Protein AF-0000000078838357 (afdb_homodimer)

Nearest PDB structures (foldseek):
  3bqx-assembly1_A-2  TM=9.861E-01  e=2.675E-24  Fulvimarina pelagi HTCC2506
  4pav-assembly1_A  TM=8.596E-01  e=1.139E-10  Staphylococcus aureus
  4pav-assembly2_B  TM=8.563E-01  e=1.886E-10  Staphylococcus aureus
  2rbb-assembly1_B  TM=8.416E-01  e=3.542E-10  Paraburkholderia phytofirmans PsJN
  4pav-assembly6_F  TM=8.572E-01  e=3.326E-10  Staphylococcus aureus

Sequence (282 aa):
MVQPQMAVLTLGIGDLARSRRFYAEGFGWTPVFENEEIAFYQMNGFVLGLWLQQALEADMRRTGLARPGAFALAHNVARQNEVQPLIDRLVAAGGRRLRDGDAPPHGGFRGYVADPDDHAWEIAWNPAWPIDAEGRVTFRAMVQPQMAVLTLGIGDLARSRRFYAEGFGWTPVFENEEIAFYQMNGFVLGLWLQQALEADMRRTGLARPGAFALAHNVARQNEVQPLIDRLVAAGGRRLRDGDAPPHGGFRGYVADPDDHAWEIAWNPAWPIDAEGRVTFRA

InterPro domains:
  IPR004360 Glyoxalase/fosfomycin resistance/dioxygenase domain [PF00903] (9-123)
  IPR029068 Glyoxalase/Bleomycin resistance protein/Dihydroxybiphenyl dioxygenase [G3DSA:3.10.180.10] (3-141)
  IPR029068 Glyoxalase/Bleomycin resistance protein/Dihydroxybiphenyl dioxygenase [SSF54593] (6-132)
  IPR037523 Vicinal oxygen chelate (VOC), core domain [PS51819] (5-126)

Organism: Phenylobacterium zucineum (strain HLK1) (NCBI:txid450851)

Radius of gyration: 17.4 Å; Cα contacts (8 Å, |Δi|>4): 714; chains: 2; bounding box: 44×46×39 Å

Foldseek 3Di:
DPDDDDAEAEDADAAPVLLVLLCCQQVVFDFPDDDRAKTWGDALRHIYMYGHNVVVCVVVVHDDDDPPDPDEAEDEDADQVVAQVSQVRSVVSPKAWDFGWDADPVGWIWGWIAHNRHHIYIYTYDPQWDADPSRDTDHDD/DPDDDDAEAEDADAAPVLLVLLCCQQVVFDFPDDDRAKTWGDALRHIYMYGHNVVVCVVVVHDDDDPPDPDEAEDEDADQVVAQVSQVRSVVSPKAWDFGWDADPVGWIWGWIAHNRGHIYIYTYDPQWDADPSRDTDHDD

Solvent-accessible surface area (backbone atoms only — not comparable to full-atom values): 14331 Å² total; per-residue (Å²): 130,85,72,46,51,49,34,35,43,36,36,37,30,89,50,65,70,63,48,48,45,26,42,31,65,28,75,61,47,68,65,78,43,70,62,93,58,37,37,32,30,60,36,31,22,20,34,39,32,43,30,38,35,69,59,52,25,58,73,42,61,47,80,73,62,29,71,36,30,38,47,38,36,25,36,68,48,95,44,65,85,48,31,49,58,47,50,51,36,28,33,74,32,56,26,43,78,48,33,71,60,44,67,48,94,89,57,51,34,33,25,26,32,20,42,77,62,42,50,39,33,32,33,27,18,48,89,70,48,53,63,48,99,69,41,27,29,49,86,60,132,129,86,73,45,51,49,35,34,42,35,36,36,31,89,48,66,70,62,48,47,44,25,43,31,64,29,74,61,48,68,64,77,42,70,63,94,56,37,37,32,30,60,36,30,22,20,33,41,31,44,30,36,36,69,60,52,25,60,73,42,64,47,81,74,62,29,71,36,30,39,46,37,36,25,36,68,47,95,45,65,85,48,31,49,58,48,51,53,37,28,33,74,32,56,25,44,80,49,33,73,60,43,66,50,94,90,57,49,34,33,25,25,33,21,43,79,62,43,50,37,33,33,32,27,19,48,87,71,47,53,62,48,98,69,40,28,29,49,87,59,131

pLDDT: mean 94.04, std 8.09, range [49.84, 98.88]

Secondary structure (DSSP, 8-state):
-PPP---EEEEEES-HHHHHHIIIIII----SEE-SSEEEEE-SSSEEEEEEHHHHHHHHT----BSSBSEEEEEE-SSGGGHHHHHHHHHHTT-EEEEEEE--TTSSEEEEEE-TT--EEEEEE-TTS-B-TT--B----/-PPP---EEEEEES-HHHHHHIIIIII----SEE-SSEEEEE-SSSEEEEEEHHHHHHHHT----BSSBSEEEEEE-SSGGGHHHHHHHHHHTT-EEEEEEE--TTSSEEEEEE-TT--EEEEEE-TTS-B-TT--B----

Structure (mmCIF, N/CA/C/O backbone):
data_AF-0000000078838357-model_v1
#
loop_
_entity.id
_entity.type
_entity.pdbx_description
1 polymer 'Lactoylglutathione lyase'
#
loop_
_atom_site.group_PDB
_atom_site.id
_atom_site.type_symbol
_atom_site.label_atom_id
_atom_site.label_alt_id
_atom_site.label_comp_id
_atom_site.label_asym_id
_atom_site.label_entity_id
_atom_site.label_seq_id
_atom_site.pdbx_PDB_ins_code
_atom_site.Cartn_x
_atom_site.Cartn_y
_atom_site.Cartn_z
_atom_site.occupancy
_atom_site.B_iso_or_equiv
_atom_site.auth_seq_id
_atom_site.auth_comp_id
_atom_site.auth_asym_id
_atom_site.auth_atom_id
_atom_site.pdbx_PDB_model_num
ATOM 1 N N . MET A 1 1 ? 10.211 5.855 20.266 1 49.84 1 MET A N 1
ATOM 2 C CA . MET A 1 1 ? 9.758 6.559 19.078 1 49.84 1 MET A CA 1
ATOM 3 C C . MET A 1 1 ? 8.5 5.91 18.5 1 49.84 1 MET A C 1
ATOM 5 O O . MET A 1 1 ? 8.266 4.715 18.703 1 49.84 1 MET A O 1
ATOM 9 N N . VAL A 1 2 ? 7.52 6.809 18.094 1 64.62 2 VAL A N 1
ATOM 10 C CA . VAL A 1 2 ? 6.23 6.258 17.688 1 64.62 2 VAL A CA 1
ATOM 11 C C . VAL A 1 2 ? 6.414 5.387 16.453 1 64.62 2 VAL A C 1
ATOM 13 O O . VAL A 1 2 ? 7.137 5.758 15.523 1 64.62 2 VAL A O 1
ATOM 16 N N . GLN A 1 3 ? 6.062 4.148 16.422 1 79.38 3 GLN A N 1
ATOM 17 C CA . GLN A 1 3 ? 6.168 3.18 15.344 1 79.38 3 GLN A CA 1
ATOM 18 C C . GLN A 1 3 ? 5.461 3.68 14.086 1 79.38 3 GLN A C 1
ATOM 20 O O . GLN A 1 3 ? 4.301 4.094 14.148 1 79.38 3 GLN A O 1
ATOM 25 N N . PRO A 1 4 ? 6.285 3.729 12.984 1 92.44 4 PRO A N 1
ATOM 26 C CA . PRO A 1 4 ? 5.59 4.008 11.727 1 92.44 4 PRO A CA 1
ATOM 27 C C . PRO A 1 4 ? 4.375 3.111 11.508 1 92.44 4 PRO A C 1
ATOM 29 O O . PRO A 1 4 ? 4.398 1.936 11.883 1 92.44 4 PRO A O 1
ATOM 32 N N . GLN A 1 5 ? 3.348 3.734 11.047 1 91.94 5 GLN A N 1
ATOM 33 C CA . GLN A 1 5 ? 2.148 2.918 10.891 1 91.94 5 GLN A CA 1
ATOM 34 C C . GLN A 1 5 ? 1.336 3.355 9.68 1 91.94 5 GLN A C 1
ATOM 36 O O . GLN A 1 5 ? 1.407 4.516 9.266 1 91.94 5 GLN A O 1
ATOM 41 N N . MET A 1 6 ? 0.684 2.461 9.117 1 95.38 6 MET A N 1
ATOM 42 C CA . MET A 1 6 ? -0.354 2.639 8.109 1 95.38 6 MET A CA 1
ATOM 43 C C . MET A 1 6 ? -1.64 1.93 8.516 1 95.38 6 MET A C 1
ATOM 45 O O . MET A 1 6 ? -1.602 0.801 9.008 1 95.38 6 MET A O 1
ATOM 49 N N . ALA A 1 7 ? -2.742 2.576 8.32 1 95.12 7 ALA A N 1
ATOM 50 C CA . ALA A 1 7 ? -4.016 2.025 8.781 1 95.12 7 ALA A CA 1
ATOM 51 C C . ALA A 1 7 ? -4.766 1.344 7.645 1 95.12 7 ALA A C 1
ATOM 53 O O . ALA A 1 7 ? -5.395 0.302 7.844 1 95.12 7 ALA A O 1
ATOM 54 N N . VAL A 1 8 ? -4.703 2.016 6.457 1 96.31 8 VAL A N 1
ATOM 55 C CA . VAL A 1 8 ? -5.473 1.5 5.328 1 96.31 8 VAL A CA 1
ATOM 56 C C . VAL A 1 8 ? -4.672 1.66 4.039 1 96.31 8 VAL A C 1
ATOM 58 O O . VAL A 1 8 ? -3.996 2.674 3.842 1 96.31 8 VAL A O 1
ATOM 61 N N . LEU A 1 9 ? -4.648 0.69 3.254 1 98.19 9 LEU A N 1
ATOM 62 C CA . LEU A 1 9 ? -4.289 0.758 1.841 1 98.19 9 LEU A CA 1
ATOM 63 C C . LEU A 1 9 ? -5.531 0.653 0.958 1 98.19 9 LEU A C 1
ATOM 65 O O . LEU A 1 9 ? -6.277 -0.324 1.044 1 98.19 9 LEU A O 1
ATOM 69 N N . THR A 1 10 ? -5.781 1.678 0.163 1 98.62 10 THR A N 1
ATOM 70 C CA . THR A 1 10 ? -6.934 1.651 -0.73 1 98.62 10 THR A CA 1
ATOM 71 C C . THR A 1 10 ? -6.488 1.568 -2.188 1 98.62 10 THR A C 1
ATOM 73 O O . THR A 1 10 ? -5.707 2.404 -2.652 1 98.62 10 THR A O 1
ATOM 76 N N . LEU A 1 11 ? -6.934 0.585 -2.857 1 98.81 11 LEU A N 1
ATOM 77 C CA . LEU A 1 11 ? -6.715 0.441 -4.293 1 98.81 11 LEU A CA 1
ATOM 78 C C . LEU A 1 11 ? -7.926 0.935 -5.078 1 98.81 11 LEU A C 1
ATOM 80 O O . LEU A 1 11 ? -9.062 0.547 -4.785 1 98.81 11 LEU A O 1
ATOM 84 N N . GLY A 1 12 ? -7.668 1.814 -6.027 1 98.69 12 GLY A N 1
ATOM 85 C CA . GLY A 1 12 ? -8.719 2.18 -6.965 1 98.69 12 GLY A CA 1
ATOM 86 C C . GLY A 1 12 ? -9.008 1.095 -7.984 1 98.69 12 GLY A C 1
ATOM 87 O O . GLY A 1 12 ? -8.094 0.59 -8.641 1 98.69 12 GLY A O 1
ATOM 88 N N . ILE A 1 13 ? -10.219 0.774 -8.156 1 98.69 13 ILE A N 1
ATOM 89 C CA . ILE A 1 13 ? -10.594 -0.299 -9.07 1 98.69 13 ILE A CA 1
ATOM 90 C C . ILE A 1 13 ? -11.695 0.181 -10 1 98.69 13 ILE A C 1
ATOM 92 O O . ILE A 1 13 ? -12.336 1.207 -9.75 1 98.69 13 ILE A O 1
ATOM 96 N N . GLY A 1 14 ? -11.891 -0.564 -11.109 1 98.19 14 GLY A N 1
ATOM 97 C CA . GLY A 1 14 ? -12.914 -0.217 -12.078 1 98.19 14 GLY A CA 1
ATOM 98 C C . GLY A 1 14 ? -14.211 -0.976 -11.867 1 98.19 14 GLY A C 1
ATOM 99 O O . GLY A 1 14 ? -15.289 -0.489 -12.227 1 98.19 14 GLY A O 1
ATOM 100 N N . ASP A 1 15 ? -14.156 -2.209 -11.344 1 98.25 15 ASP A N 1
ATOM 101 C CA . ASP A 1 15 ? -15.289 -3.119 -11.18 1 98.25 15 ASP A CA 1
ATOM 102 C C . ASP A 1 15 ? -15.125 -3.982 -9.93 1 98.25 15 ASP A C 1
ATOM 104 O O . ASP A 1 15 ? -14.258 -4.855 -9.883 1 98.25 15 ASP A O 1
ATOM 108 N N . LEU A 1 16 ? -16.016 -3.76 -8.945 1 98.31 16 LEU A N 1
ATOM 109 C CA . LEU A 1 16 ? -15.867 -4.395 -7.641 1 98.31 16 LEU A CA 1
ATOM 110 C C . LEU A 1 16 ? -16.031 -5.906 -7.75 1 98.31 16 LEU A C 1
ATOM 112 O O . LEU A 1 16 ? -15.273 -6.664 -7.133 1 98.31 16 LEU A O 1
ATOM 116 N N . ALA A 1 17 ? -17.031 -6.352 -8.484 1 98.06 17 ALA A N 1
ATOM 117 C CA . ALA A 1 17 ? -17.266 -7.785 -8.625 1 98.06 17 ALA A CA 1
ATOM 118 C C . ALA A 1 17 ? -16.047 -8.484 -9.234 1 98.06 17 ALA A C 1
ATOM 120 O O . ALA A 1 17 ? -15.656 -9.562 -8.789 1 98.06 17 ALA A O 1
ATOM 121 N N . ARG A 1 18 ? -15.508 -7.895 -10.234 1 98.25 18 ARG A N 1
ATOM 122 C CA . ARG A 1 18 ? -14.32 -8.43 -10.898 1 98.25 18 ARG A CA 1
ATOM 123 C C . ARG A 1 18 ? -13.141 -8.508 -9.93 1 98.25 18 ARG A C 1
ATOM 125 O O . ARG A 1 18 ? -12.453 -9.523 -9.859 1 98.25 18 ARG A O 1
ATOM 132 N N . SER A 1 19 ? -12.898 -7.43 -9.242 1 98.5 19 SER A N 1
ATOM 133 C CA . SER A 1 19 ? -11.797 -7.395 -8.273 1 98.5 19 SER A CA 1
ATOM 134 C C . SER A 1 19 ? -12.016 -8.406 -7.152 1 98.5 19 SER A C 1
ATOM 136 O O . SER A 1 19 ? -11.094 -9.125 -6.77 1 98.5 19 SER A O 1
ATOM 138 N N . ARG A 1 20 ? -13.18 -8.477 -6.652 1 97.69 20 ARG A N 1
ATOM 139 C CA . ARG A 1 20 ? -13.492 -9.414 -5.582 1 97.69 20 ARG A CA 1
ATOM 140 C C . ARG A 1 20 ? -13.227 -10.852 -6.016 1 97.69 20 ARG A C 1
ATOM 142 O O . ARG A 1 20 ? -12.742 -11.664 -5.227 1 97.69 20 ARG A O 1
ATOM 149 N N . ARG A 1 21 ? -13.602 -11.164 -7.18 1 98 21 ARG A N 1
ATOM 150 C CA . ARG A 1 21 ? -13.352 -12.508 -7.691 1 98 21 ARG A CA 1
ATOM 151 C C . ARG A 1 21 ? -11.867 -12.836 -7.66 1 98 21 ARG A C 1
ATOM 153 O O . ARG A 1 21 ? -11.477 -13.922 -7.219 1 98 21 ARG A O 1
ATOM 160 N N . PHE A 1 22 ? -11.078 -11.922 -8.133 1 98.75 22 PHE A N 1
ATOM 161 C CA . PHE A 1 22 ? -9.633 -12.109 -8.133 1 98.75 22 PHE A CA 1
ATOM 162 C C . PHE A 1 22 ? -9.117 -12.406 -6.73 1 98.75 22 PHE A C 1
ATOM 164 O O . PHE A 1 22 ? -8.375 -13.367 -6.523 1 98.75 22 PHE A O 1
ATOM 171 N N . TYR A 1 23 ? -9.461 -11.586 -5.766 1 98.56 23 TYR A N 1
ATOM 172 C CA . TYR A 1 23 ? -8.922 -11.703 -4.418 1 98.56 23 TYR A CA 1
ATOM 173 C C . TYR A 1 23 ? -9.5 -12.922 -3.707 1 98.56 23 TYR A C 1
ATOM 175 O O . TYR A 1 23 ? -8.812 -13.562 -2.904 1 98.56 23 TYR A O 1
ATOM 183 N N . ALA A 1 24 ? -10.758 -13.281 -4.004 1 97.69 24 ALA A N 1
ATOM 184 C CA . ALA A 1 24 ? -11.391 -14.453 -3.395 1 97.69 24 ALA A CA 1
ATOM 185 C C . ALA A 1 24 ? -10.836 -15.75 -3.979 1 97.69 24 ALA A C 1
ATOM 187 O O . ALA A 1 24 ? -10.383 -16.625 -3.24 1 97.69 24 ALA A O 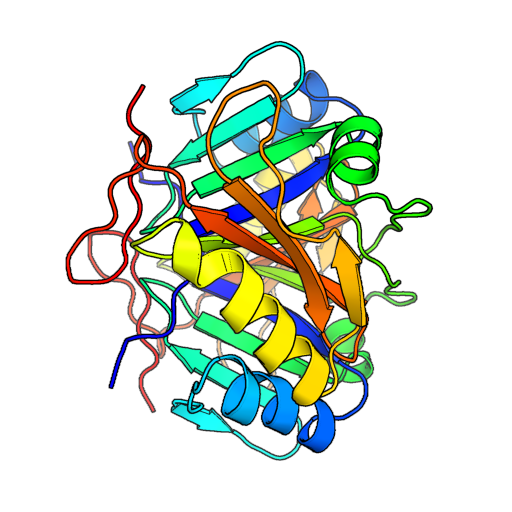1
ATOM 188 N N . GLU A 1 25 ? -10.797 -15.844 -5.266 1 98 25 GLU A N 1
ATOM 189 C CA . GLU A 1 25 ? -10.383 -17.078 -5.922 1 98 25 GLU A CA 1
ATOM 190 C C . GLU A 1 25 ? -8.859 -17.188 -5.996 1 98 25 GLU A C 1
ATOM 192 O O . GLU A 1 25 ? -8.312 -18.281 -5.992 1 98 25 GLU A O 1
ATOM 197 N N . GLY A 1 26 ? -8.227 -16.109 -6.105 1 98.25 26 GLY A N 1
ATOM 198 C CA . GLY A 1 26 ? -6.777 -16.094 -6.211 1 98.25 26 GLY A CA 1
ATOM 199 C C . GLY A 1 26 ? -6.082 -16.266 -4.871 1 98.25 26 GLY A C 1
ATOM 200 O O . GLY A 1 26 ? -5.387 -17.266 -4.656 1 98.25 26 GLY A O 1
ATOM 201 N N . PHE A 1 27 ? -6.375 -15.367 -3.98 1 97.56 27 PHE A N 1
ATOM 202 C CA . PHE A 1 27 ? -5.719 -15.406 -2.678 1 97.56 27 PHE A CA 1
ATOM 203 C C . PHE A 1 27 ? -6.543 -16.203 -1.681 1 97.56 27 PHE A C 1
ATOM 205 O O . PHE A 1 27 ? -6.031 -16.641 -0.645 1 97.56 27 PHE A O 1
ATOM 212 N N . GLY A 1 28 ? -7.859 -16.344 -1.956 1 97.38 28 GLY A N 1
ATOM 213 C CA . GLY A 1 28 ? -8.742 -16.984 -0.997 1 97.38 28 GLY A CA 1
ATOM 214 C C . GLY A 1 28 ? -9.203 -16.047 0.107 1 97.38 28 GLY A C 1
ATOM 215 O O . GLY A 1 28 ? -9.539 -16.5 1.206 1 97.38 28 GLY A O 1
ATOM 216 N N . TRP A 1 29 ? -9.203 -14.773 -0.112 1 96.88 29 TRP A N 1
ATOM 217 C CA . TRP A 1 29 ? -9.523 -13.789 0.917 1 96.88 29 TRP A CA 1
ATOM 218 C C . TRP A 1 29 ? -11.016 -13.477 0.919 1 96.88 29 TRP A C 1
ATOM 220 O O . TRP A 1 29 ? -11.641 -13.383 -0.141 1 96.88 29 TRP A O 1
ATOM 230 N N . THR A 1 30 ? -11.523 -13.289 2.088 1 95.69 30 THR A N 1
ATOM 231 C CA . THR A 1 30 ? -12.898 -12.867 2.279 1 95.69 30 THR A CA 1
ATOM 232 C C . THR A 1 30 ? -12.953 -11.461 2.883 1 95.69 30 THR A C 1
ATOM 234 O O . THR A 1 30 ? -12.266 -11.18 3.863 1 95.69 30 THR A O 1
ATOM 237 N N . PRO A 1 31 ? -13.773 -10.617 2.232 1 95.94 31 PRO A N 1
ATOM 238 C CA . PRO A 1 31 ? -13.875 -9.281 2.828 1 95.94 31 PRO A CA 1
ATOM 239 C C . PRO A 1 31 ? -14.594 -9.289 4.172 1 95.94 31 PRO A C 1
ATOM 241 O O . PRO A 1 31 ? -15.492 -10.109 4.391 1 95.94 31 PRO A O 1
ATOM 244 N N . VAL A 1 32 ? -14.234 -8.414 5.074 1 94.62 32 VAL A N 1
ATOM 245 C CA . VAL A 1 32 ? -14.875 -8.266 6.379 1 94.62 32 VAL A CA 1
ATOM 246 C C . VAL A 1 32 ? -16.031 -7.281 6.273 1 94.62 32 VAL A C 1
ATOM 248 O O . VAL A 1 32 ? -16.891 -7.219 7.168 1 94.62 32 VAL A O 1
ATOM 251 N N . PHE A 1 33 ? -16.047 -6.512 5.25 1 94.44 33 PHE A N 1
ATOM 252 C CA . PHE A 1 33 ? -17.109 -5.566 4.938 1 94.44 33 PHE A CA 1
ATOM 253 C C . PHE A 1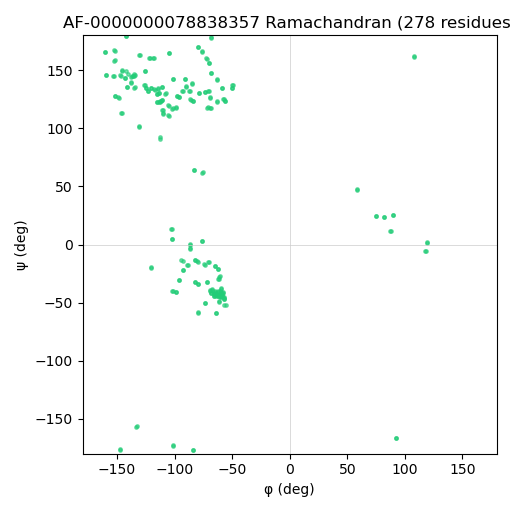 33 ? -17.188 -5.305 3.436 1 94.44 33 PHE A C 1
ATOM 255 O O . PHE A 1 33 ? -16.156 -5.262 2.762 1 94.44 33 PHE A O 1
ATOM 262 N N . GLU A 1 34 ? -18.359 -5.117 2.953 1 95.31 34 GLU A N 1
ATOM 263 C CA . GLU A 1 34 ? -18.5 -4.707 1.561 1 95.31 34 GLU A CA 1
ATOM 264 C C . GLU A 1 34 ? -19.859 -4.055 1.312 1 95.31 34 GLU A C 1
ATOM 266 O O . GLU A 1 34 ? -20.828 -4.367 1.995 1 95.31 34 GLU A O 1
ATOM 271 N N . ASN A 1 35 ? -19.859 -3.152 0.476 1 94.94 35 ASN A N 1
ATOM 272 C CA . ASN A 1 35 ? -21.062 -2.611 -0.125 1 94.94 35 ASN A CA 1
ATOM 273 C C . ASN A 1 35 ? -20.938 -2.49 -1.641 1 94.94 35 ASN A C 1
ATOM 275 O O . ASN A 1 35 ? -20.172 -3.23 -2.264 1 94.94 35 ASN A O 1
ATOM 279 N N . GLU A 1 36 ? -21.703 -1.624 -2.248 1 94.75 36 GLU A N 1
ATOM 280 C CA . GLU A 1 36 ? -21.734 -1.574 -3.707 1 94.75 36 GLU A CA 1
ATOM 281 C C . GLU A 1 36 ? -20.469 -0.933 -4.266 1 94.75 36 GLU A C 1
ATOM 283 O O . GLU A 1 36 ? -20.125 -1.143 -5.43 1 94.75 36 GLU A O 1
ATOM 288 N N . GLU A 1 37 ? -19.734 -0.235 -3.434 1 94.62 37 GLU A N 1
ATOM 289 C CA . GLU A 1 37 ? -18.656 0.585 -3.977 1 94.62 37 GLU A CA 1
ATOM 290 C C . GLU A 1 37 ? -17.297 0.164 -3.408 1 94.62 37 GLU A C 1
ATOM 292 O O . GLU A 1 37 ? -16.25 0.508 -3.963 1 94.62 37 GLU A O 1
ATOM 297 N N . ILE A 1 38 ? -17.391 -0.555 -2.256 1 96.38 38 ILE A N 1
ATOM 298 C CA . ILE A 1 38 ? -16.109 -0.767 -1.583 1 96.38 38 ILE A CA 1
ATOM 299 C C . ILE A 1 38 ? -16.125 -2.123 -0.882 1 96.38 38 ILE A C 1
ATOM 301 O O . ILE A 1 38 ? -17.172 -2.607 -0.46 1 96.38 38 ILE A O 1
ATOM 305 N N . ALA A 1 39 ? -14.992 -2.816 -0.82 1 97.75 39 ALA A N 1
ATOM 306 C CA . ALA A 1 39 ? -14.727 -4 -0.006 1 97.75 39 ALA A CA 1
ATOM 307 C C . ALA A 1 39 ? -13.492 -3.797 0.872 1 97.75 39 ALA A C 1
ATOM 309 O O . ALA A 1 39 ? -12.477 -3.27 0.414 1 97.75 39 ALA A O 1
ATOM 310 N N . PHE A 1 40 ? -13.625 -4.191 2.154 1 96.75 40 PHE A N 1
ATOM 311 C CA . PHE A 1 40 ? -12.508 -4.133 3.09 1 96.75 40 PHE A CA 1
ATOM 312 C C . PHE A 1 40 ? -12.039 -5.535 3.459 1 96.75 40 PHE A C 1
ATOM 314 O O . PHE A 1 40 ? -12.852 -6.422 3.709 1 96.75 40 PHE A O 1
ATOM 321 N N . TYR A 1 41 ? -10.742 -5.719 3.455 1 96.56 41 TYR A N 1
ATOM 322 C CA . TYR A 1 41 ? -10.086 -6.934 3.924 1 96.56 41 TYR A CA 1
ATOM 323 C C . TYR A 1 41 ? -9.227 -6.648 5.145 1 96.56 41 TYR A C 1
ATOM 325 O O . TYR A 1 41 ? -8.352 -5.777 5.109 1 96.56 41 TYR A O 1
ATOM 333 N N . GLN A 1 42 ? -9.5 -7.34 6.254 1 94.44 42 GLN A N 1
ATOM 334 C CA . GLN A 1 42 ? -8.594 -7.25 7.398 1 94.44 42 GLN A CA 1
ATOM 335 C C . GLN A 1 42 ? -7.254 -7.91 7.094 1 94.44 42 GLN A C 1
ATOM 337 O O . GLN A 1 42 ? -7.191 -9.117 6.844 1 94.44 42 GLN A O 1
ATOM 342 N N . MET A 1 43 ? -6.238 -7.102 7.125 1 93.94 43 MET A N 1
ATOM 343 C CA . MET A 1 43 ? -4.887 -7.59 6.875 1 93.94 43 MET A CA 1
ATOM 344 C C . MET A 1 43 ? -4.121 -7.766 8.18 1 93.94 43 MET A C 1
ATOM 346 O O . MET A 1 43 ? -4.723 -7.797 9.258 1 93.94 43 MET A O 1
ATOM 350 N N . ASN A 1 44 ? -2.814 -8.07 8.078 1 91.19 44 ASN A N 1
ATOM 351 C CA . ASN A 1 44 ? -1.953 -8.297 9.234 1 91.19 44 ASN A CA 1
ATOM 352 C C . ASN A 1 44 ? -1.567 -6.988 9.914 1 91.19 44 ASN A C 1
ATOM 354 O O . ASN A 1 44 ? -0.382 -6.672 10.031 1 91.19 44 ASN A O 1
ATOM 358 N N . GLY A 1 45 ? -2.604 -6.234 10.43 1 88.19 45 GLY A N 1
ATOM 359 C CA . GLY A 1 45 ? -2.352 -5.035 11.211 1 88.19 45 GLY A CA 1
ATOM 360 C C . GLY A 1 45 ? -2.926 -3.781 10.578 1 88.19 45 GLY A C 1
ATOM 361 O O . GLY A 1 45 ? -2.83 -2.691 11.148 1 88.19 45 GLY A O 1
ATOM 362 N N . PHE A 1 46 ? -3.455 -3.877 9.398 1 93.19 46 PHE A N 1
ATOM 363 C CA . PHE A 1 46 ? -4.098 -2.785 8.68 1 93.19 46 PHE A CA 1
ATOM 364 C C . PHE A 1 46 ? -5.238 -3.305 7.812 1 93.19 46 PHE A C 1
ATOM 366 O O . PHE A 1 46 ? -5.605 -4.477 7.902 1 93.19 46 PHE A O 1
ATOM 373 N N . VAL A 1 47 ? -5.848 -2.406 7.062 1 94.94 47 VAL A N 1
ATOM 374 C CA . VAL A 1 47 ? -6.984 -2.793 6.234 1 94.94 47 VAL A CA 1
ATOM 375 C C . VAL A 1 47 ? -6.68 -2.512 4.766 1 94.94 47 VAL A C 1
ATOM 377 O O . VAL A 1 47 ? -6.121 -1.463 4.434 1 94.94 47 VAL A O 1
ATOM 380 N N . LEU A 1 48 ? -6.98 -3.443 3.939 1 97.44 48 LEU A N 1
ATOM 381 C CA . LEU A 1 48 ? -6.973 -3.234 2.496 1 97.44 48 LEU A CA 1
ATOM 382 C C . LEU A 1 48 ? -8.375 -2.904 1.987 1 97.44 48 LEU A C 1
ATOM 384 O O . LEU A 1 48 ? -9.328 -3.623 2.279 1 97.44 48 LEU A O 1
ATOM 388 N N . GLY A 1 49 ? -8.5 -1.842 1.29 1 98.06 49 GLY A N 1
ATOM 389 C CA . GLY A 1 49 ? -9.758 -1.474 0.652 1 98.06 49 GLY A CA 1
ATOM 390 C C . GLY A 1 49 ? -9.68 -1.495 -0.863 1 98.06 49 GLY A C 1
ATOM 391 O O . GLY A 1 49 ? -8.68 -1.07 -1.447 1 98.06 49 GLY A O 1
ATOM 392 N N . LEU A 1 50 ? -10.648 -2.062 -1.478 1 98.69 50 LEU A N 1
ATOM 393 C CA . LEU A 1 50 ? -10.922 -1.927 -2.904 1 98.69 50 LEU A CA 1
ATOM 394 C C . LEU A 1 50 ? -12.078 -0.961 -3.146 1 98.69 50 LEU A C 1
ATOM 396 O O . LEU A 1 50 ? -13.203 -1.21 -2.709 1 98.69 50 LEU A O 1
ATOM 400 N N . TRP A 1 51 ? -11.789 0.134 -3.818 1 98.62 51 TRP A N 1
ATOM 401 C CA . TRP A 1 51 ? -12.766 1.212 -3.949 1 98.62 51 TRP A CA 1
ATOM 402 C C . TRP A 1 51 ? -12.828 1.715 -5.387 1 98.62 51 TRP A C 1
ATOM 404 O O . TRP A 1 51 ? -11.797 1.91 -6.031 1 98.62 51 TRP A O 1
ATOM 414 N N . LEU A 1 52 ? -14.008 1.899 -5.871 1 98.44 52 LEU A N 1
ATOM 415 C CA . LEU A 1 52 ? -14.141 2.428 -7.227 1 98.44 52 LEU A CA 1
ATOM 416 C C . LEU A 1 52 ? -13.281 3.676 -7.406 1 98.44 52 LEU A C 1
ATOM 418 O O . LEU A 1 52 ? -13.312 4.582 -6.574 1 98.44 52 LEU A O 1
ATOM 422 N N . GLN A 1 53 ? -12.586 3.678 -8.523 1 98 53 GLN A N 1
ATOM 423 C CA . GLN A 1 53 ? -11.578 4.707 -8.75 1 98 53 GLN A CA 1
ATOM 424 C C . GLN A 1 53 ? -12.195 6.102 -8.719 1 98 53 GLN A C 1
ATOM 426 O O . GLN A 1 53 ? -11.609 7.039 -8.18 1 98 53 GLN A O 1
ATOM 431 N N . GLN A 1 54 ? -13.344 6.281 -9.328 1 97.38 54 GLN A N 1
ATOM 432 C CA . GLN A 1 54 ? -13.992 7.59 -9.383 1 97.38 54 GLN A CA 1
ATOM 433 C C . GLN A 1 54 ? -14.289 8.109 -7.977 1 97.38 54 GLN A C 1
ATOM 435 O O . GLN A 1 54 ? -14.133 9.297 -7.699 1 97.38 54 GLN A O 1
ATOM 440 N N . ALA A 1 55 ? -14.727 7.258 -7.105 1 97.31 55 ALA A N 1
ATOM 441 C CA . ALA A 1 55 ? -15.023 7.645 -5.73 1 97.31 55 ALA A CA 1
ATOM 442 C C . ALA A 1 55 ? -13.75 8 -4.969 1 97.31 55 ALA A C 1
ATOM 444 O O . ALA A 1 55 ? -13.734 8.961 -4.195 1 97.31 55 ALA A O 1
ATOM 445 N N . LEU A 1 56 ? -12.719 7.215 -5.18 1 97.88 56 LEU A N 1
ATOM 446 C CA . LEU A 1 56 ? -11.422 7.5 -4.57 1 97.88 56 LEU A CA 1
ATOM 447 C C . LEU A 1 56 ? -10.898 8.859 -5.023 1 97.88 56 LEU A C 1
ATOM 449 O O . LEU A 1 56 ? -10.43 9.656 -4.207 1 97.88 56 LEU A O 1
ATOM 453 N N . GLU A 1 57 ? -11.008 9.102 -6.32 1 98.19 57 GLU A N 1
ATOM 454 C CA . GLU A 1 57 ? -10.594 10.391 -6.875 1 98.19 57 GLU A CA 1
ATOM 455 C C . GLU A 1 57 ? -11.375 11.539 -6.234 1 98.19 57 GLU A C 1
ATOM 457 O O . GLU A 1 57 ? -10.789 12.555 -5.859 1 98.19 57 GLU A O 1
ATOM 462 N N . ALA A 1 58 ? -12.656 11.344 -6.113 1 97.25 58 ALA A N 1
ATOM 463 C CA . ALA A 1 58 ? -13.5 12.375 -5.508 1 97.25 58 ALA A CA 1
ATOM 464 C C . ALA A 1 58 ? -13.094 12.633 -4.059 1 97.25 58 ALA A C 1
ATOM 466 O O . ALA A 1 58 ? -13.016 13.781 -3.621 1 97.25 58 ALA A O 1
ATOM 467 N N . ASP A 1 59 ? -12.805 11.617 -3.385 1 97.25 59 ASP A N 1
ATOM 468 C CA . ASP A 1 59 ? -12.453 11.742 -1.974 1 97.25 59 ASP A CA 1
ATOM 469 C C . ASP A 1 59 ? -11.125 12.477 -1.803 1 97.25 59 ASP A C 1
ATOM 471 O O . ASP A 1 59 ? -10.969 13.289 -0.889 1 97.25 59 ASP A O 1
ATOM 475 N N . MET A 1 60 ? -10.203 12.219 -2.654 1 96.81 60 MET A N 1
ATOM 476 C CA . MET A 1 60 ? -8.867 12.82 -2.602 1 96.81 60 MET A CA 1
ATOM 477 C C . MET A 1 60 ? -8.875 14.203 -3.244 1 96.81 60 MET A C 1
ATOM 479 O O . MET A 1 60 ? -7.898 14.945 -3.123 1 96.81 60 MET A O 1
ATOM 483 N N . ARG A 1 61 ? -9.945 14.508 -3.961 1 96.75 61 ARG A N 1
ATOM 484 C CA . ARG A 1 61 ? -10.023 15.719 -4.77 1 96.75 61 ARG A CA 1
ATOM 485 C C . ARG A 1 61 ? -8.906 15.758 -5.801 1 96.75 61 ARG A C 1
ATOM 487 O O . ARG A 1 61 ? -8.211 16.766 -5.926 1 96.75 61 ARG A O 1
ATOM 494 N N . ARG A 1 62 ? -8.781 14.648 -6.461 1 95.12 62 ARG A N 1
ATOM 495 C CA . ARG A 1 62 ? -7.801 14.523 -7.535 1 95.12 62 ARG A CA 1
ATOM 496 C C . ARG A 1 62 ? -8.359 13.688 -8.688 1 95.12 62 ARG A C 1
ATOM 498 O O . ARG A 1 62 ? -9.297 12.906 -8.5 1 95.12 62 ARG A O 1
ATOM 505 N N . THR A 1 63 ? -7.887 14.031 -9.875 1 94.06 63 THR A N 1
ATOM 506 C CA . THR A 1 63 ? -8.297 13.258 -11.047 1 94.06 63 THR A CA 1
ATOM 507 C C . THR A 1 63 ? -7.082 12.688 -11.766 1 94.06 63 THR A C 1
ATOM 509 O O . THR A 1 63 ? -5.945 13.07 -11.484 1 94.06 63 THR A O 1
ATOM 512 N N . GLY A 1 64 ? -7.312 11.68 -12.562 1 95.44 64 GLY A N 1
ATOM 513 C CA . GLY A 1 64 ? -6.262 11.188 -13.438 1 95.44 64 GLY A CA 1
ATOM 514 C C . GLY A 1 64 ? -5.414 10.102 -12.797 1 95.44 64 GLY A C 1
ATOM 515 O O . GLY A 1 64 ? -4.234 9.961 -13.117 1 95.44 64 GLY A O 1
ATOM 516 N N . LEU A 1 65 ? -6.02 9.422 -11.836 1 96.69 65 LEU A N 1
ATOM 517 C CA . LEU A 1 65 ? -5.293 8.281 -11.297 1 96.69 65 LEU A CA 1
ATOM 518 C C . LEU A 1 65 ? -4.973 7.27 -12.391 1 96.69 65 LEU A C 1
ATOM 520 O O . LEU A 1 65 ? -5.832 6.957 -13.219 1 96.69 65 LEU A O 1
ATOM 524 N N . ALA A 1 66 ? -3.727 6.832 -12.352 1 96.25 66 ALA A N 1
ATOM 525 C CA . ALA A 1 66 ? -3.236 6.062 -13.492 1 96.25 66 ALA A CA 1
ATOM 526 C C . ALA A 1 66 ? -2.844 4.648 -13.07 1 96.25 66 ALA A C 1
ATOM 528 O O . ALA A 1 66 ? -2.662 4.379 -11.883 1 96.25 66 ALA A O 1
ATOM 529 N N . ARG A 1 67 ? -2.768 3.762 -14.047 1 94.88 67 ARG A N 1
ATOM 530 C CA . ARG A 1 67 ? -2.289 2.387 -13.953 1 94.88 67 ARG A CA 1
ATOM 531 C C . ARG A 1 67 ? -1.405 2.029 -15.141 1 94.88 67 ARG A C 1
ATOM 533 O O . ARG A 1 67 ? -1.644 2.49 -16.266 1 94.88 67 ARG A O 1
ATOM 540 N N . PRO A 1 68 ? -0.444 1.286 -14.922 1 97.5 68 PRO A N 1
ATOM 541 C CA . PRO A 1 68 ? 0.029 0.756 -13.641 1 97.5 68 PRO A CA 1
ATOM 542 C C . PRO A 1 68 ? 0.667 1.827 -12.758 1 97.5 68 PRO A C 1
ATOM 544 O O . PRO A 1 68 ? 1.477 2.625 -13.242 1 97.5 68 PRO A O 1
ATOM 547 N N . GLY A 1 69 ? 0.27 1.877 -11.5 1 98 69 GLY A N 1
ATOM 548 C CA . GLY A 1 69 ? 0.85 2.83 -10.57 1 98 69 GLY A CA 1
ATOM 549 C C . GLY A 1 69 ? 2.27 2.482 -10.164 1 98 69 GLY A C 1
ATOM 550 O O . GLY A 1 69 ? 2.689 1.328 -10.281 1 98 69 GLY A O 1
ATOM 551 N N . ALA A 1 70 ? 3 3.412 -9.68 1 98.38 70 ALA A N 1
ATOM 552 C CA . ALA A 1 70 ? 4.398 3.244 -9.297 1 98.38 70 ALA A CA 1
ATOM 553 C C . ALA A 1 70 ? 4.508 2.648 -7.895 1 98.38 70 ALA A C 1
ATOM 555 O O . ALA A 1 70 ? 5.098 3.258 -6.996 1 98.38 70 ALA A O 1
ATOM 556 N N . PHE A 1 71 ? 4.031 1.445 -7.75 1 98.69 71 PHE A N 1
ATOM 557 C CA . PHE A 1 71 ? 4.121 0.705 -6.496 1 98.69 71 PHE A CA 1
ATOM 558 C C . PHE A 1 71 ? 3.932 -0.789 -6.734 1 98.69 71 PHE A C 1
ATOM 560 O O . PHE A 1 71 ? 3.545 -1.203 -7.828 1 98.69 71 PHE A O 1
ATOM 567 N N . ALA A 1 72 ? 4.27 -1.562 -5.746 1 98.62 72 ALA A N 1
ATOM 568 C CA . ALA A 1 72 ? 4.016 -3 -5.73 1 98.62 72 ALA A CA 1
ATOM 569 C C . ALA A 1 72 ? 3.648 -3.477 -4.328 1 98.62 72 ALA A C 1
ATOM 571 O O . ALA A 1 72 ? 4.188 -2.982 -3.336 1 98.62 72 ALA A O 1
ATOM 572 N N . LEU A 1 73 ? 2.764 -4.395 -4.281 1 98.62 73 LEU A N 1
ATOM 573 C CA . LEU A 1 73 ? 2.42 -5.121 -3.064 1 98.62 73 LEU A CA 1
ATOM 574 C C . LEU A 1 73 ? 3.084 -6.496 -3.049 1 98.62 73 LEU A C 1
ATOM 576 O O . LEU A 1 73 ? 3.158 -7.164 -4.082 1 98.62 73 LEU A O 1
ATOM 580 N N . ALA A 1 74 ? 3.518 -6.898 -1.875 1 97.81 74 ALA A N 1
ATOM 581 C CA . ALA A 1 74 ? 4.164 -8.211 -1.824 1 97.81 74 ALA A CA 1
ATOM 582 C C . ALA A 1 74 ? 3.467 -9.125 -0.824 1 97.81 74 ALA A C 1
ATOM 584 O O . ALA A 1 74 ? 3.15 -8.711 0.293 1 97.81 74 ALA A O 1
ATOM 585 N N . HIS A 1 75 ? 3.203 -10.242 -1.225 1 96.69 75 HIS A N 1
ATOM 586 C CA . HIS A 1 75 ? 2.729 -11.359 -0.409 1 96.69 75 HIS A CA 1
ATOM 587 C C . HIS A 1 75 ? 3.791 -12.445 -0.289 1 96.69 75 HIS A C 1
ATOM 589 O O . HIS A 1 75 ? 4.176 -13.055 -1.288 1 96.69 75 HIS A O 1
ATOM 595 N N . ASN A 1 76 ? 4.273 -12.672 0.922 1 94.69 76 ASN A N 1
ATOM 596 C CA . ASN A 1 76 ? 5.289 -13.695 1.161 1 94.69 76 ASN A CA 1
ATOM 597 C C . ASN A 1 76 ? 4.656 -15.047 1.48 1 94.69 76 ASN A C 1
ATOM 599 O O . ASN A 1 76 ? 3.701 -15.125 2.254 1 94.69 76 ASN A O 1
ATOM 603 N N . VAL A 1 77 ? 5.215 -16.031 0.867 1 94.12 77 VAL A N 1
ATOM 604 C CA . VAL A 1 77 ? 4.785 -17.406 1.135 1 94.12 77 VAL A CA 1
ATOM 605 C C . VAL A 1 77 ? 5.82 -18.109 2.006 1 94.12 77 VAL A C 1
ATOM 607 O O . VAL A 1 77 ? 6.965 -17.656 2.115 1 94.12 77 VAL A O 1
ATOM 610 N N . ALA A 1 78 ? 5.465 -19.234 2.586 1 91.19 78 ALA A N 1
ATOM 611 C CA . ALA A 1 78 ? 6.297 -19.938 3.562 1 91.19 78 ALA A CA 1
ATOM 612 C C . ALA A 1 78 ? 7.383 -20.75 2.871 1 91.19 78 ALA A C 1
ATOM 614 O O . ALA A 1 78 ? 8.477 -20.938 3.42 1 91.19 78 ALA A O 1
ATOM 615 N N . ARG A 1 79 ? 7.059 -21.312 1.645 1 94.69 79 ARG A N 1
ATOM 616 C CA . ARG A 1 79 ? 8.008 -22.156 0.927 1 94.69 79 ARG A CA 1
ATOM 617 C C . ARG A 1 79 ? 8.234 -21.641 -0.491 1 94.69 79 ARG A C 1
ATOM 619 O O . ARG A 1 79 ? 7.316 -21.109 -1.121 1 94.69 79 ARG A O 1
ATOM 626 N N . GLN A 1 80 ? 9.438 -21.906 -0.933 1 96.25 80 GLN A N 1
ATOM 627 C CA . GLN A 1 80 ? 9.82 -21.469 -2.271 1 96.25 80 GLN A CA 1
ATOM 628 C C . GLN A 1 80 ? 8.898 -22.047 -3.33 1 96.25 80 GLN A C 1
ATOM 630 O O . GLN A 1 80 ? 8.5 -21.359 -4.27 1 96.25 80 GLN A O 1
ATOM 635 N N . ASN A 1 81 ? 8.531 -23.281 -3.205 1 97.56 81 ASN A N 1
ATOM 636 C CA . ASN A 1 81 ? 7.773 -23.984 -4.23 1 97.56 81 ASN A CA 1
ATOM 637 C C . ASN A 1 81 ? 6.305 -23.562 -4.227 1 97.56 81 ASN A C 1
ATOM 639 O O . ASN A 1 81 ? 5.504 -24.078 -5 1 97.56 81 ASN A O 1
ATOM 643 N N . GLU A 1 82 ? 5.93 -22.625 -3.396 1 97.5 82 GLU A N 1
ATOM 644 C CA . GLU A 1 82 ? 4.57 -22.094 -3.357 1 97.5 82 GLU A CA 1
ATOM 645 C C . GLU A 1 82 ? 4.434 -20.859 -4.242 1 97.5 82 GLU A C 1
ATOM 647 O O . GLU A 1 82 ? 3.32 -20.438 -4.559 1 97.5 82 GLU A O 1
ATOM 652 N N . VAL A 1 83 ? 5.566 -20.312 -4.637 1 98.12 83 VAL A N 1
ATOM 653 C CA . VAL A 1 83 ? 5.547 -19.047 -5.371 1 98.12 83 VAL A CA 1
ATOM 654 C C . VAL A 1 83 ? 4.836 -19.234 -6.707 1 98.12 83 VAL A C 1
ATOM 656 O O . VAL A 1 83 ? 3.807 -18.609 -6.969 1 98.12 83 VAL A O 1
ATOM 659 N N . GLN A 1 84 ? 5.316 -20.109 -7.52 1 98.62 84 GLN A N 1
ATOM 660 C CA . GLN A 1 84 ? 4.797 -20.25 -8.875 1 98.62 84 GLN A CA 1
ATOM 661 C C . GLN A 1 84 ? 3.35 -20.734 -8.867 1 98.62 84 GLN A C 1
ATOM 663 O O . GLN A 1 84 ? 2.512 -20.203 -9.609 1 98.62 84 GLN A O 1
ATOM 668 N N . PRO A 1 85 ? 2.973 -21.703 -8.039 1 98.62 85 PRO A N 1
ATOM 669 C CA . PRO A 1 85 ? 1.571 -22.141 -8 1 98.62 85 PRO A CA 1
ATOM 670 C C . PRO A 1 85 ? 0.622 -21 -7.617 1 98.62 85 PRO A C 1
ATOM 672 O O . PRO A 1 85 ? -0.492 -20.922 -8.141 1 98.62 85 PRO A O 1
ATOM 675 N N . LEU A 1 86 ? 1.049 -20.125 -6.684 1 98.31 86 LEU A N 1
ATOM 676 C CA . LEU A 1 86 ? 0.176 -19.016 -6.324 1 98.31 86 LEU A CA 1
ATOM 677 C C . LEU A 1 86 ? 0.056 -18.016 -7.48 1 98.31 86 LEU A C 1
ATOM 679 O O . LEU A 1 86 ? -1.031 -17.5 -7.75 1 98.31 86 LEU A O 1
ATOM 683 N N . ILE A 1 87 ? 1.15 -17.797 -8.133 1 98.69 87 ILE A N 1
ATOM 684 C CA . ILE A 1 87 ? 1.09 -16.953 -9.32 1 98.69 87 ILE A CA 1
ATOM 685 C C . ILE A 1 87 ? 0.091 -17.531 -10.312 1 98.69 87 ILE A C 1
ATOM 687 O O . ILE A 1 87 ? -0.774 -16.812 -10.828 1 98.69 87 ILE A O 1
ATOM 691 N N . ASP A 1 88 ? 0.159 -18.812 -10.547 1 98.88 88 ASP A N 1
ATOM 692 C CA . ASP A 1 88 ? -0.734 -19.484 -11.484 1 98.88 88 ASP A CA 1
ATOM 693 C C . ASP A 1 88 ? -2.191 -19.344 -11.047 1 98.88 88 ASP A C 1
ATOM 695 O O . ASP A 1 88 ? -3.072 -19.109 -11.875 1 98.88 88 ASP A O 1
ATOM 699 N N . ARG A 1 89 ? -2.424 -19.5 -9.82 1 98.69 89 ARG A N 1
ATOM 700 C CA . ARG A 1 89 ? -3.77 -19.375 -9.273 1 98.69 89 ARG A CA 1
ATOM 701 C C . ARG A 1 89 ? -4.309 -17.953 -9.445 1 98.69 89 ARG A C 1
ATOM 703 O O . ARG A 1 89 ? -5.477 -17.766 -9.797 1 98.69 89 ARG A O 1
ATOM 710 N N . LEU A 1 90 ? -3.484 -17 -9.188 1 98.75 90 LEU A N 1
ATOM 711 C CA . LEU A 1 90 ? -3.881 -15.609 -9.328 1 98.75 90 LEU A CA 1
ATOM 712 C C . LEU A 1 90 ? -4.188 -15.281 -10.789 1 98.75 90 LEU A C 1
ATOM 714 O O . LEU A 1 90 ? -5.137 -14.547 -11.078 1 98.75 90 LEU A O 1
ATOM 718 N N . VAL A 1 91 ? -3.371 -15.805 -11.68 1 98.81 91 VAL A N 1
ATOM 719 C CA . VAL A 1 91 ? -3.613 -15.617 -13.109 1 98.81 91 VAL A CA 1
ATOM 720 C C . VAL A 1 91 ? -4.93 -16.281 -13.5 1 98.81 91 VAL A C 1
ATOM 722 O O . VAL A 1 91 ? -5.742 -15.695 -14.219 1 98.81 91 VAL A O 1
ATOM 725 N N . ALA A 1 92 ? -5.199 -17.453 -13.031 1 98.81 92 ALA A N 1
ATOM 726 C CA . ALA A 1 92 ? -6.441 -18.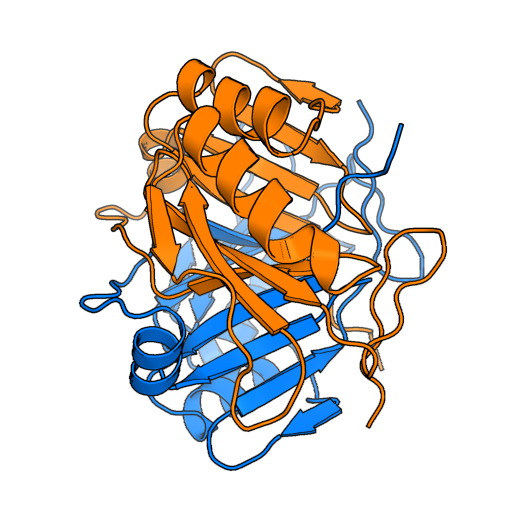172 -13.305 1 98.81 92 ALA A CA 1
ATOM 727 C C . ALA A 1 92 ? -7.648 -17.391 -12.789 1 98.81 92 ALA A C 1
ATOM 729 O O . ALA A 1 92 ? -8.742 -17.484 -13.352 1 98.81 92 ALA A O 1
ATOM 730 N N . ALA A 1 93 ? -7.426 -16.609 -11.781 1 98.69 93 ALA A N 1
ATOM 731 C CA . ALA A 1 93 ? -8.5 -15.844 -11.148 1 98.69 93 ALA A CA 1
ATOM 732 C C . ALA A 1 93 ? -8.719 -14.508 -11.852 1 98.69 93 ALA A C 1
ATOM 734 O O . ALA A 1 93 ? -9.555 -13.703 -11.43 1 98.69 93 ALA A O 1
ATOM 735 N N . GLY A 1 94 ? -7.969 -14.242 -12.844 1 98.62 94 GLY A N 1
ATOM 736 C CA . GLY A 1 94 ? -8.211 -13.039 -13.625 1 98.62 94 GLY A CA 1
ATOM 737 C C . GLY A 1 94 ? -7.035 -12.078 -13.617 1 98.62 94 GLY A C 1
ATOM 738 O O . GLY A 1 94 ? -7.094 -11.016 -14.234 1 98.62 94 GLY A O 1
ATOM 739 N N . GLY A 1 95 ? -5.906 -12.43 -12.953 1 98.81 95 GLY A N 1
ATOM 740 C CA . GLY A 1 95 ? -4.707 -11.617 -12.992 1 98.81 95 GLY A CA 1
ATOM 741 C C . GLY A 1 95 ? -3.893 -11.805 -14.258 1 98.81 95 GLY A C 1
ATOM 742 O O . GLY A 1 95 ? -4.215 -12.656 -15.086 1 98.81 95 GLY A O 1
ATOM 743 N N . ARG A 1 96 ? -2.92 -10.945 -14.414 1 98.69 96 ARG A N 1
ATOM 744 C CA . ARG A 1 96 ? -1.972 -11.039 -15.523 1 98.69 96 ARG A CA 1
ATOM 745 C C . ARG A 1 96 ? -0.561 -11.312 -15.008 1 98.69 96 ARG A C 1
ATOM 747 O O . ARG A 1 96 ? -0.056 -10.578 -14.148 1 98.69 96 ARG A O 1
ATOM 754 N N . ARG A 1 97 ? 0.063 -12.312 -15.578 1 98.62 97 ARG A N 1
ATOM 755 C CA . ARG A 1 97 ? 1.436 -12.633 -15.203 1 98.62 97 ARG A CA 1
ATOM 756 C C . ARG A 1 97 ? 2.4 -11.555 -15.672 1 98.62 97 ARG A C 1
ATOM 758 O O . ARG A 1 97 ? 2.391 -11.172 -16.844 1 98.62 97 ARG A O 1
ATOM 765 N N . LEU A 1 98 ? 3.15 -11.062 -14.812 1 98.5 98 LEU A N 1
ATOM 766 C CA . LEU A 1 98 ? 4.176 -10.086 -15.164 1 98.5 98 LEU A C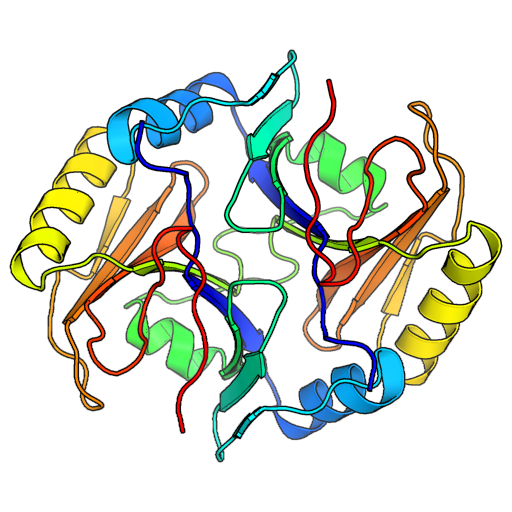A 1
ATOM 767 C C . LEU A 1 98 ? 5.551 -10.734 -15.219 1 98.5 98 LEU A C 1
ATOM 769 O O . LEU A 1 98 ? 6.383 -10.375 -16.047 1 98.5 98 LEU A O 1
ATOM 773 N N . ARG A 1 99 ? 5.746 -11.609 -14.25 1 98.06 99 ARG A N 1
ATOM 774 C CA . ARG A 1 99 ? 7.035 -12.281 -14.102 1 98.06 99 ARG A CA 1
ATOM 775 C C . ARG A 1 99 ? 6.871 -13.648 -13.461 1 98.06 99 ARG A C 1
ATOM 777 O O . ARG A 1 99 ? 6.293 -13.766 -12.375 1 98.06 99 ARG A O 1
ATOM 784 N N . ASP A 1 100 ? 7.441 -14.656 -14.133 1 97.94 100 ASP A N 1
ATOM 785 C CA . ASP A 1 100 ? 7.48 -15.977 -13.516 1 97.94 100 ASP A CA 1
ATOM 786 C C . ASP A 1 100 ? 8.445 -16 -12.328 1 97.94 100 ASP A C 1
ATOM 788 O O . ASP A 1 100 ? 9.336 -15.156 -12.227 1 97.94 100 ASP A O 1
ATOM 792 N N . GLY A 1 101 ? 8.156 -16.969 -11.461 1 97.94 101 GLY A N 1
ATOM 793 C CA . GLY A 1 101 ? 9.055 -17.125 -10.336 1 97.94 101 GLY A CA 1
ATOM 794 C C . GLY A 1 101 ? 10.492 -17.375 -10.742 1 97.94 101 GLY A C 1
ATOM 795 O O . GLY A 1 101 ? 10.773 -18.234 -11.578 1 97.94 101 GLY A O 1
ATOM 796 N N . ASP A 1 102 ? 11.352 -16.547 -10.234 1 97.25 102 ASP A N 1
ATOM 797 C CA . ASP A 1 102 ? 12.789 -16.734 -10.406 1 97.25 102 ASP A CA 1
ATOM 798 C C . ASP A 1 102 ? 13.562 -16.125 -9.242 1 97.25 102 ASP A C 1
ATOM 800 O O . ASP A 1 102 ? 12.984 -15.43 -8.398 1 97.25 102 ASP A O 1
ATOM 804 N N . ALA A 1 103 ? 14.797 -16.453 -9.133 1 95.06 103 ALA A N 1
ATOM 805 C CA . ALA A 1 103 ? 15.617 -15.969 -8.031 1 95.06 103 ALA A CA 1
ATOM 806 C C . ALA A 1 103 ? 16.219 -14.609 -8.359 1 95.06 103 ALA A C 1
ATOM 808 O O . ALA A 1 103 ? 16.906 -14.453 -9.375 1 95.06 103 ALA A O 1
ATOM 809 N N . PRO A 1 104 ? 15.977 -13.641 -7.484 1 91.56 104 PRO A N 1
ATOM 810 C CA . PRO A 1 104 ? 16.688 -12.367 -7.672 1 91.56 104 PRO A CA 1
ATOM 811 C C . PRO A 1 104 ? 18.141 -12.438 -7.242 1 91.56 104 PRO A C 1
ATOM 813 O O . PRO A 1 104 ? 18.562 -13.391 -6.578 1 91.56 104 PRO A O 1
ATOM 816 N N . PRO A 1 105 ? 18.922 -11.398 -7.66 1 86 105 PRO A N 1
ATOM 817 C CA . PRO A 1 105 ? 20.344 -11.414 -7.32 1 86 105 PRO A CA 1
ATOM 818 C C . PRO A 1 105 ? 20.594 -11.391 -5.816 1 86 105 PRO A C 1
ATOM 820 O O . PRO A 1 105 ? 21.594 -11.938 -5.34 1 86 105 PRO A O 1
ATOM 823 N N . HIS A 1 106 ? 19.734 -10.812 -5.09 1 83.25 106 HIS A N 1
ATOM 824 C CA . HIS A 1 106 ? 19.938 -10.625 -3.658 1 83.25 106 HIS A CA 1
ATOM 825 C C . HIS A 1 106 ? 19.469 -11.844 -2.871 1 83.25 106 HIS A C 1
ATOM 827 O O . HIS A 1 106 ? 19.609 -11.883 -1.646 1 83.25 106 HIS A O 1
ATOM 833 N N . GLY A 1 107 ? 18.891 -12.836 -3.553 1 86.12 107 GLY A N 1
ATOM 834 C CA . GLY A 1 107 ? 18.438 -14.039 -2.871 1 86.12 107 GLY A CA 1
ATOM 835 C C . GLY A 1 107 ? 16.922 -14.133 -2.781 1 86.12 107 GLY A C 1
ATOM 836 O O . GLY A 1 107 ? 16.219 -13.156 -3.018 1 86.12 107 GLY A O 1
ATOM 837 N N . GLY A 1 108 ? 16.422 -15.344 -2.521 1 93.75 108 GLY A N 1
ATOM 838 C CA . GLY A 1 108 ? 14.992 -15.594 -2.465 1 93.75 108 GLY A CA 1
ATOM 839 C C . GLY A 1 108 ? 14.414 -16.031 -3.795 1 93.75 108 GLY A C 1
ATOM 840 O O . GLY A 1 108 ? 15.141 -16.516 -4.668 1 93.75 108 GLY A O 1
ATOM 841 N N . PHE A 1 109 ? 13.188 -16 -3.859 1 97.19 109 PHE A N 1
ATOM 842 C CA . PHE A 1 109 ? 12.406 -16.406 -5.023 1 97.19 109 PHE A CA 1
ATOM 843 C C . PHE A 1 109 ? 11.125 -15.594 -5.129 1 97.19 109 PHE A C 1
ATOM 845 O O . PHE A 1 109 ? 10.398 -15.445 -4.145 1 97.19 109 PHE A O 1
ATOM 852 N N . ARG A 1 110 ? 10.969 -14.992 -6.344 1 98.12 110 ARG A N 1
ATOM 853 C CA . ARG A 1 110 ? 9.773 -14.164 -6.441 1 98.12 110 ARG A CA 1
ATOM 854 C C . ARG A 1 110 ? 9.273 -14.086 -7.879 1 98.12 110 ARG A C 1
ATOM 856 O O . ARG A 1 110 ? 10.016 -14.398 -8.812 1 98.12 110 ARG A O 1
ATOM 863 N N . GLY A 1 111 ? 8.094 -13.781 -8.055 1 98.38 111 GLY A N 1
ATOM 864 C CA . GLY A 1 111 ? 7.438 -13.375 -9.289 1 98.38 111 GLY A CA 1
ATOM 865 C C . GLY A 1 111 ? 6.398 -12.289 -9.078 1 98.38 111 GLY A C 1
ATOM 866 O O . GLY A 1 111 ? 6.227 -11.797 -7.965 1 98.38 111 GLY A O 1
ATOM 867 N N . TYR A 1 112 ? 5.816 -11.93 -10.203 1 98.81 112 TYR A N 1
ATOM 868 C CA . TYR A 1 112 ? 4.852 -10.836 -10.125 1 98.81 112 TYR A CA 1
ATOM 869 C C . TYR A 1 112 ? 3.594 -11.156 -10.922 1 98.81 112 TYR A C 1
ATOM 871 O O . TYR A 1 112 ? 3.668 -11.766 -11.992 1 98.81 112 TYR A O 1
ATOM 879 N N . VAL A 1 113 ? 2.506 -10.68 -10.43 1 98.75 113 VAL A N 1
ATOM 880 C CA . VAL A 1 113 ? 1.209 -10.742 -11.094 1 98.75 113 VAL A CA 1
ATOM 881 C C . VAL A 1 113 ? 0.479 -9.406 -10.922 1 98.75 113 VAL A C 1
ATOM 883 O O . VAL A 1 113 ? 0.545 -8.789 -9.859 1 98.75 113 VAL A O 1
ATOM 886 N N . ALA A 1 114 ? -0.166 -8.938 -11.938 1 98.81 114 ALA A N 1
ATOM 887 C CA . ALA A 1 114 ? -1.048 -7.777 -11.836 1 98.81 114 ALA A CA 1
ATOM 888 C C . ALA A 1 114 ? -2.488 -8.203 -11.57 1 98.81 114 ALA A C 1
ATOM 890 O O . ALA A 1 114 ? -2.992 -9.141 -12.203 1 98.81 114 ALA A O 1
ATOM 891 N N . ASP A 1 115 ? -3.129 -7.559 -10.594 1 98.81 115 ASP A N 1
ATOM 892 C CA . ASP A 1 115 ? -4.551 -7.82 -10.398 1 98.81 115 ASP A CA 1
ATOM 893 C C . ASP A 1 115 ? -5.379 -7.273 -11.562 1 98.81 115 ASP A C 1
ATOM 895 O O . ASP A 1 115 ? -4.832 -6.676 -12.484 1 98.81 115 ASP A O 1
ATOM 899 N N . PRO A 1 116 ? -6.664 -7.422 -11.625 1 98.62 116 PRO A N 1
ATOM 900 C CA . PRO A 1 116 ? -7.473 -7.043 -12.781 1 98.62 116 PRO A CA 1
ATOM 901 C C . PRO A 1 116 ? -7.418 -5.543 -13.078 1 98.62 116 PRO A C 1
ATOM 903 O O . PRO A 1 116 ? -7.789 -5.113 -14.172 1 98.62 116 PRO A O 1
ATOM 906 N N . ASP A 1 117 ? -7.07 -4.746 -12.125 1 98.56 117 ASP A N 1
ATOM 907 C CA . ASP A 1 117 ? -6.949 -3.303 -12.305 1 98.56 117 ASP A CA 1
ATOM 908 C C . ASP A 1 117 ? -5.484 -2.889 -12.43 1 98.56 117 ASP A C 1
ATOM 910 O O . ASP A 1 117 ? -5.141 -1.728 -12.203 1 98.56 117 ASP A O 1
ATOM 914 N N . ASP A 1 118 ? -4.617 -3.838 -12.633 1 98.44 118 ASP A N 1
ATOM 915 C CA . ASP A 1 118 ? -3.211 -3.656 -12.984 1 98.44 118 ASP A CA 1
ATOM 916 C C . ASP A 1 118 ? -2.4 -3.193 -11.773 1 98.44 118 ASP A C 1
ATOM 918 O O . ASP A 1 118 ? -1.393 -2.5 -11.93 1 98.44 118 ASP A O 1
ATOM 922 N N . HIS A 1 119 ? -2.844 -3.475 -10.57 1 98.75 119 HIS A N 1
ATOM 923 C CA . HIS A 1 119 ? -2.012 -3.357 -9.375 1 98.75 119 HIS A CA 1
ATOM 924 C C . HIS A 1 119 ? -1.08 -4.559 -9.234 1 98.75 119 HIS A C 1
ATOM 926 O O . HIS A 1 119 ? -1.526 -5.703 -9.297 1 98.75 119 HIS A O 1
ATOM 932 N N . ALA A 1 120 ? 0.157 -4.289 -9.016 1 98.75 120 ALA A N 1
ATOM 933 C CA . ALA A 1 120 ? 1.151 -5.359 -9.031 1 98.75 120 ALA A CA 1
ATOM 934 C C . ALA A 1 120 ? 1.277 -6.02 -7.664 1 98.75 120 ALA A C 1
ATOM 936 O O . ALA A 1 120 ? 1.378 -5.332 -6.645 1 98.75 120 ALA A O 1
ATOM 937 N N . TRP A 1 121 ? 1.252 -7.305 -7.645 1 98.81 121 TRP A N 1
ATOM 938 C CA . TRP A 1 121 ? 1.569 -8.141 -6.496 1 98.81 121 TRP A CA 1
ATOM 939 C C . TRP A 1 121 ? 2.842 -8.945 -6.742 1 98.81 121 TRP A C 1
ATOM 941 O O . TRP A 1 121 ? 2.936 -9.688 -7.723 1 98.81 121 TRP A O 1
ATOM 951 N N . GLU A 1 122 ? 3.793 -8.781 -5.898 1 98.62 122 GLU A N 1
ATOM 952 C CA . GLU A 1 122 ? 4.93 -9.688 -5.809 1 98.62 122 GLU A CA 1
ATOM 953 C C . GLU A 1 122 ? 4.598 -10.906 -4.945 1 98.62 122 GLU A C 1
ATOM 955 O O . GLU A 1 122 ? 4.125 -10.758 -3.814 1 98.62 122 GLU A O 1
ATOM 960 N N . ILE A 1 123 ? 4.738 -12.047 -5.488 1 98.12 123 ILE A N 1
ATOM 961 C CA . ILE A 1 123 ? 4.699 -13.281 -4.707 1 98.12 123 ILE A CA 1
ATOM 962 C C . ILE A 1 123 ? 6.121 -13.75 -4.414 1 98.12 123 ILE A C 1
ATOM 964 O O . ILE A 1 123 ? 6.875 -14.078 -5.336 1 98.12 123 ILE A O 1
ATOM 968 N N . ALA A 1 124 ? 6.438 -13.805 -3.084 1 97 124 ALA A N 1
ATOM 969 C CA . ALA A 1 124 ? 7.859 -13.961 -2.787 1 97 124 ALA A CA 1
ATOM 970 C C . ALA A 1 124 ? 8.078 -14.992 -1.681 1 97 124 ALA A C 1
ATOM 972 O O . ALA A 1 124 ? 7.227 -15.156 -0.8 1 97 124 ALA A O 1
ATOM 973 N N . TRP A 1 125 ? 9.094 -15.703 -1.768 1 95.38 125 TRP A N 1
ATOM 974 C CA . TRP A 1 125 ? 9.695 -16.484 -0.693 1 95.38 125 TRP A CA 1
ATOM 975 C C . TRP A 1 125 ? 11.039 -15.883 -0.271 1 95.38 125 TRP A C 1
ATOM 977 O O . TRP A 1 125 ? 11.953 -15.758 -1.089 1 95.38 125 TRP A O 1
ATOM 987 N N . ASN A 1 126 ? 11.078 -15.383 0.899 1 91.94 126 ASN A N 1
ATOM 988 C CA . ASN A 1 126 ? 12.266 -14.773 1.482 1 91.94 126 ASN A CA 1
ATOM 989 C C . ASN A 1 126 ? 12.547 -15.312 2.883 1 91.94 126 ASN A C 1
ATOM 991 O O . ASN A 1 126 ? 11.961 -14.844 3.861 1 91.94 126 ASN A O 1
ATOM 995 N N . PRO A 1 127 ? 13.453 -16.188 3.037 1 86.38 127 PRO A N 1
ATOM 996 C CA . PRO A 1 127 ? 13.727 -16.797 4.336 1 86.38 127 PRO A CA 1
ATOM 997 C C . PRO A 1 127 ? 14.375 -15.828 5.324 1 86.38 127 PRO A C 1
ATOM 999 O O . PRO A 1 127 ? 14.414 -16.094 6.527 1 86.38 127 PRO A O 1
ATOM 1002 N N . ALA A 1 128 ? 14.867 -14.742 4.855 1 82.88 128 ALA A N 1
ATOM 1003 C CA . ALA A 1 128 ? 15.508 -13.758 5.719 1 82.88 128 ALA A CA 1
ATOM 1004 C C . ALA A 1 128 ? 14.477 -12.883 6.422 1 82.88 128 ALA A C 1
ATOM 1006 O O . ALA A 1 128 ? 14.797 -12.172 7.379 1 82.88 128 ALA A O 1
ATOM 1007 N N . TRP A 1 129 ? 13.242 -12.891 5.996 1 82.31 129 TRP A N 1
ATOM 1008 C CA . TRP A 1 129 ? 12.172 -12.102 6.598 1 82.31 129 TRP A CA 1
ATOM 1009 C C . TRP A 1 129 ? 11.141 -13 7.277 1 82.31 129 TRP A C 1
ATOM 1011 O O . TRP A 1 129 ? 10.18 -13.438 6.648 1 82.31 129 TRP A O 1
ATOM 1021 N N . PRO A 1 130 ? 11.398 -13.18 8.5 1 77.19 130 PRO A N 1
ATOM 1022 C CA . PRO A 1 130 ? 10.477 -14.086 9.188 1 77.19 130 PRO A CA 1
ATOM 1023 C C . PRO A 1 130 ? 9.047 -13.555 9.227 1 77.19 130 PRO A C 1
ATOM 1025 O O . PRO A 1 13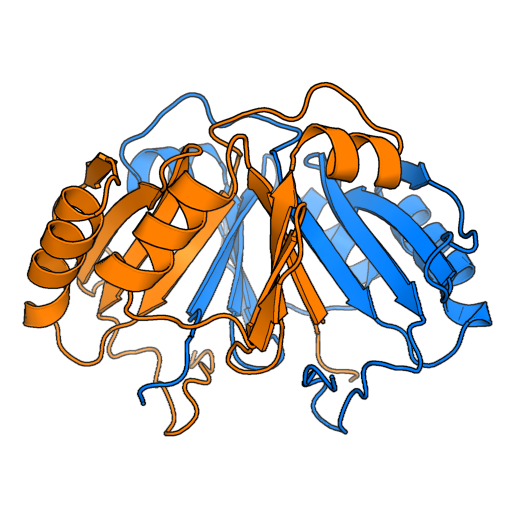0 ? 8.836 -12.344 9.305 1 77.19 130 PRO A O 1
ATOM 1028 N N . ILE A 1 131 ? 8.141 -14.43 9.07 1 77.75 131 ILE A N 1
ATOM 1029 C CA . ILE A 1 131 ? 6.707 -14.188 9.219 1 77.75 131 ILE A CA 1
ATOM 1030 C C . ILE A 1 131 ? 6.188 -14.914 10.461 1 77.75 131 ILE A C 1
ATOM 1032 O O . ILE A 1 131 ? 6.395 -16.125 10.609 1 77.75 131 ILE A O 1
ATOM 1036 N N . ASP A 1 132 ? 5.57 -14.125 11.328 1 78.38 132 ASP A N 1
ATOM 1037 C CA . ASP A 1 132 ? 5.066 -14.781 12.531 1 78.38 132 ASP A CA 1
ATOM 1038 C C . ASP A 1 132 ? 3.691 -15.398 12.289 1 78.38 132 ASP A C 1
ATOM 1040 O O . ASP A 1 132 ? 3.203 -15.414 11.156 1 78.38 132 ASP A O 1
ATOM 1044 N N . ALA A 1 133 ? 3.154 -15.945 13.32 1 74.06 133 ALA A N 1
ATOM 1045 C CA . ALA A 1 133 ? 1.931 -16.734 13.211 1 74.06 133 ALA A CA 1
ATOM 1046 C C . ALA A 1 133 ? 0.755 -15.867 12.766 1 74.06 133 ALA A C 1
ATOM 1048 O O . ALA A 1 133 ? -0.234 -16.375 12.234 1 74.06 133 ALA A O 1
ATOM 1049 N N . GLU A 1 134 ? 0.902 -14.531 12.922 1 74.31 134 GLU A N 1
ATOM 1050 C CA . GLU A 1 134 ? -0.174 -13.609 12.57 1 74.31 134 GLU A CA 1
ATOM 1051 C C . GLU A 1 134 ? 0.093 -12.938 11.227 1 74.31 134 GLU A C 1
ATOM 1053 O O . GLU A 1 134 ? -0.628 -12.023 10.836 1 74.31 134 GLU A O 1
ATOM 1058 N N . GLY A 1 135 ? 1.169 -13.391 10.617 1 75.44 135 GLY A N 1
ATOM 1059 C CA . GLY A 1 135 ? 1.469 -12.906 9.281 1 75.44 135 GLY A CA 1
ATOM 1060 C C . GLY A 1 135 ? 2.285 -11.625 9.281 1 75.44 135 GLY A C 1
ATOM 1061 O O . GLY A 1 135 ? 2.463 -11 8.234 1 75.44 135 GLY A O 1
ATOM 1062 N N . ARG A 1 136 ? 2.789 -11.289 10.477 1 81.12 136 ARG A N 1
ATOM 1063 C CA . ARG A 1 136 ? 3.537 -10.039 10.57 1 81.12 136 ARG A CA 1
ATOM 1064 C C . ARG A 1 136 ? 4.992 -10.242 10.164 1 81.12 136 ARG A C 1
ATOM 1066 O O . ARG A 1 136 ? 5.602 -11.258 10.5 1 81.12 136 ARG A O 1
ATOM 1073 N N . VAL A 1 137 ? 5.398 -9.281 9.461 1 83.31 137 VAL A N 1
ATOM 1074 C CA . VAL A 1 137 ? 6.758 -9.336 8.938 1 83.31 137 VAL A CA 1
ATOM 1075 C C . VAL A 1 137 ? 7.637 -8.328 9.672 1 83.31 137 VAL A C 1
ATOM 1077 O O . VAL A 1 137 ? 7.246 -7.176 9.859 1 83.31 137 VAL A O 1
ATOM 1080 N N . THR A 1 138 ? 8.68 -8.805 10.094 1 82.5 138 THR A N 1
ATOM 1081 C CA . THR A 1 138 ? 9.672 -7.938 10.719 1 82.5 138 THR A CA 1
ATOM 1082 C C . THR A 1 138 ? 10.977 -7.945 9.922 1 82.5 138 THR A C 1
ATOM 1084 O O . THR A 1 138 ? 11.422 -8.992 9.453 1 82.5 138 THR A O 1
ATOM 1087 N N . PHE A 1 139 ? 11.484 -6.734 9.695 1 83.5 139 PHE A N 1
ATOM 1088 C CA . PHE A 1 139 ? 12.766 -6.633 9.008 1 83.5 139 PHE A CA 1
ATOM 1089 C C . PHE A 1 139 ? 13.898 -7.105 9.898 1 83.5 139 PHE A C 1
ATOM 1091 O O . PHE A 1 139 ? 14.008 -6.684 11.055 1 83.5 139 PHE A O 1
ATOM 1098 N N . ARG A 1 140 ? 14.539 -8.086 9.492 1 72.62 140 ARG A N 1
ATOM 1099 C CA . ARG A 1 140 ? 15.75 -8.492 10.203 1 72.62 140 ARG A CA 1
ATOM 1100 C C . ARG A 1 140 ? 17 -8.094 9.43 1 72.62 140 ARG A C 1
ATOM 1102 O O . ARG A 1 140 ? 17.156 -8.453 8.258 1 72.62 140 ARG A O 1
ATOM 1109 N N . ALA A 1 141 ? 17.766 -7.094 9.984 1 59.91 141 ALA A N 1
ATOM 1110 C CA . ALA A 1 141 ? 19.016 -6.676 9.367 1 59.91 141 ALA A CA 1
ATOM 1111 C C . ALA A 1 141 ? 20 -7.844 9.273 1 59.91 141 ALA A C 1
ATOM 1113 O O . ALA A 1 141 ? 20 -8.734 10.125 1 59.91 141 ALA A O 1
ATOM 1114 N N . MET B 1 1 ? -9.148 -19.922 8.758 1 50.19 1 MET B N 1
ATOM 1115 C CA . MET B 1 1 ? -8.75 -19.453 7.438 1 50.19 1 MET B CA 1
ATOM 1116 C C . MET B 1 1 ? -7.504 -18.578 7.52 1 50.19 1 MET B C 1
ATOM 1118 O O . MET B 1 1 ? -7.246 -17.953 8.547 1 50.19 1 MET B O 1
ATOM 1122 N N . VAL B 1 2 ? -6.562 -18.828 6.531 1 65 2 VAL B N 1
ATOM 1123 C CA . VAL B 1 2 ? -5.285 -18.125 6.637 1 65 2 VAL B CA 1
ATOM 1124 C C . VAL B 1 2 ? -5.504 -16.625 6.516 1 65 2 VAL B C 1
ATOM 1126 O O . VAL B 1 2 ? -6.277 -16.172 5.668 1 65 2 VAL B O 1
ATOM 1129 N N . GLN B 1 3 ? -5.129 -15.797 7.422 1 79.56 3 GLN B N 1
ATOM 1130 C CA . GLN B 1 3 ? -5.266 -14.352 7.473 1 79.56 3 GLN B CA 1
ATOM 1131 C C . GLN B 1 3 ? -4.633 -13.695 6.25 1 79.56 3 GLN B C 1
ATOM 1133 O O . GLN B 1 3 ? -3.486 -13.992 5.902 1 79.56 3 GLN B O 1
ATOM 1138 N N . PRO B 1 4 ? -5.504 -12.906 5.551 1 92.5 4 PRO B N 1
ATOM 1139 C CA . PRO B 1 4 ? -4.883 -12.102 4.492 1 92.5 4 PRO B CA 1
ATOM 1140 C C . PRO B 1 4 ? -3.658 -11.336 4.98 1 92.5 4 PRO B C 1
ATOM 1142 O O . PRO B 1 4 ? -3.637 -10.859 6.117 1 92.5 4 PRO B O 1
ATOM 1145 N N . GLN B 1 5 ? -2.668 -11.352 4.16 1 92 5 GLN B N 1
ATOM 1146 C CA . GLN B 1 5 ? -1.458 -10.688 4.629 1 92 5 GLN B CA 1
ATOM 1147 C C . GLN B 1 5 ? -0.716 -10.016 3.475 1 92 5 GLN B C 1
ATOM 1149 O O . GLN B 1 5 ? -0.827 -10.453 2.324 1 92 5 GLN B O 1
ATOM 1154 N N . MET B 1 6 ? -0.077 -9 3.76 1 95.44 6 MET B N 1
ATOM 1155 C CA . MET B 1 6 ? 0.908 -8.32 2.926 1 95.44 6 MET B CA 1
ATOM 1156 C C . MET B 1 6 ? 2.227 -8.148 3.674 1 95.44 6 MET B C 1
ATOM 1158 O O . MET B 1 6 ? 2.232 -7.793 4.855 1 95.44 6 MET B O 1
ATOM 1162 N N . ALA B 1 7 ? 3.299 -8.391 3.006 1 95.25 7 ALA B N 1
ATOM 1163 C CA . ALA B 1 7 ? 4.602 -8.367 3.666 1 95.25 7 ALA B CA 1
ATOM 1164 C C . ALA B 1 7 ? 5.312 -7.039 3.426 1 95.25 7 ALA B C 1
ATOM 1166 O O . ALA B 1 7 ? 5.98 -6.512 4.324 1 95.25 7 ALA B O 1
ATOM 1167 N N . VAL B 1 8 ? 5.176 -6.562 2.154 1 96.38 8 VAL B N 1
ATOM 1168 C CA . VAL B 1 8 ? 5.906 -5.352 1.791 1 96.38 8 VAL B CA 1
ATOM 1169 C C . VAL B 1 8 ? 5.043 -4.477 0.885 1 96.38 8 VAL B C 1
ATOM 1171 O O . VAL B 1 8 ? 4.328 -4.988 0.017 1 96.38 8 VAL B O 1
ATOM 1174 N N . LEU B 1 9 ? 5.016 -3.256 1.128 1 98.25 9 LEU B N 1
ATOM 1175 C CA . LEU B 1 9 ? 4.59 -2.223 0.19 1 98.25 9 LEU B CA 1
ATOM 1176 C C . LEU B 1 9 ? 5.789 -1.455 -0.354 1 98.25 9 LEU B C 1
ATOM 1178 O O . LEU B 1 9 ? 6.566 -0.882 0.415 1 98.25 9 LEU B O 1
ATOM 1182 N N . THR B 1 10 ? 5.977 -1.483 -1.653 1 98.62 10 THR B N 1
ATOM 1183 C CA . THR B 1 10 ? 7.09 -0.755 -2.258 1 98.62 10 THR B CA 1
ATOM 1184 C C . THR B 1 10 ? 6.578 0.405 -3.107 1 98.62 10 THR B C 1
ATOM 1186 O O . THR B 1 10 ? 5.758 0.209 -4.008 1 98.62 10 THR B O 1
ATOM 1189 N N . LEU B 1 11 ? 7.008 1.557 -2.809 1 98.81 11 LEU B N 1
ATOM 1190 C CA . LEU B 1 11 ? 6.727 2.746 -3.607 1 98.81 11 LEU B CA 1
ATOM 1191 C C . LEU B 1 11 ? 7.891 3.059 -4.543 1 98.81 11 LEU B C 1
ATOM 1193 O O . LEU B 1 11 ? 9.047 3.113 -4.109 1 98.81 11 LEU B O 1
ATOM 1197 N N . GLY B 1 12 ? 7.578 3.213 -5.809 1 98.69 12 GLY B N 1
ATOM 1198 C CA . GLY B 1 12 ? 8.57 3.725 -6.738 1 98.69 12 GLY B CA 1
ATOM 1199 C C . GLY B 1 12 ? 8.836 5.211 -6.57 1 98.69 12 GLY B C 1
ATOM 1200 O O . GLY B 1 12 ? 7.902 6.016 -6.562 1 98.69 12 GLY B O 1
ATOM 1201 N N . ILE B 1 13 ? 10.047 5.57 -6.492 1 98.69 13 ILE B N 1
ATOM 1202 C CA . ILE B 1 13 ? 10.398 6.969 -6.266 1 98.69 13 ILE B CA 1
ATOM 1203 C C . ILE B 1 13 ? 11.453 7.402 -7.281 1 98.69 13 ILE B C 1
ATOM 1205 O O . ILE B 1 13 ? 12.078 6.566 -7.934 1 98.69 13 ILE B O 1
ATOM 1209 N N . GLY B 1 14 ? 11.602 8.734 -7.422 1 98.19 14 GLY B N 1
ATOM 1210 C CA . GLY B 1 14 ? 12.578 9.273 -8.359 1 98.19 14 GLY B CA 1
ATOM 1211 C C . GLY B 1 14 ? 13.898 9.625 -7.703 1 98.19 14 GLY B C 1
ATOM 1212 O O . GLY B 1 14 ? 14.945 9.617 -8.352 1 98.19 14 GLY B O 1
ATOM 1213 N N . ASP B 1 15 ? 13.891 10.023 -6.426 1 98.25 15 ASP B N 1
ATOM 1214 C CA . ASP B 1 15 ? 15.047 10.5 -5.676 1 98.25 15 ASP B CA 1
ATOM 1215 C C . ASP B 1 15 ? 14.961 10.094 -4.207 1 98.25 15 ASP B C 1
ATOM 1217 O O . ASP B 1 15 ? 14.109 10.602 -3.465 1 98.25 15 ASP B O 1
ATOM 1221 N N . LEU B 1 16 ? 15.891 9.211 -3.783 1 98.31 16 LEU B N 1
ATOM 1222 C CA . LEU B 1 16 ? 15.805 8.617 -2.455 1 98.31 16 LEU B CA 1
ATOM 1223 C C . LEU B 1 16 ? 16 9.672 -1.372 1 98.31 16 LEU B C 1
ATOM 1225 O O . LEU B 1 16 ? 15.297 9.672 -0.362 1 98.31 16 LEU B O 1
ATOM 1229 N N . ALA B 1 17 ? 16.969 10.539 -1.549 1 98.06 17 ALA B N 1
ATOM 1230 C CA . ALA B 1 17 ? 17.234 11.57 -0.553 1 98.06 17 ALA B CA 1
ATOM 1231 C C . ALA B 1 17 ? 16.016 12.461 -0.352 1 98.06 17 ALA B C 1
ATOM 1233 O O . ALA B 1 17 ? 15.664 12.797 0.781 1 98.06 17 ALA B O 1
ATOM 1234 N N . ARG B 1 18 ? 15.406 12.844 -1.421 1 98.25 18 ARG B N 1
ATOM 1235 C CA . ARG B 1 18 ? 14.211 13.672 -1.375 1 98.25 18 ARG B CA 1
ATOM 1236 C C . ARG B 1 18 ? 13.078 12.953 -0.646 1 98.25 18 ARG B C 1
ATOM 1238 O O . ARG B 1 18 ? 12.414 13.539 0.216 1 98.25 18 ARG B O 1
ATOM 1245 N N . SER B 1 19 ? 12.844 11.719 -1.01 1 98.5 19 SER B N 1
ATOM 1246 C CA . SER B 1 19 ? 11.797 10.93 -0.368 1 98.5 19 SER B CA 1
ATOM 1247 C C . SER B 1 19 ? 12.086 10.727 1.114 1 98.5 19 SER B C 1
ATOM 1249 O O . SER B 1 19 ? 11.195 10.875 1.954 1 98.5 19 SER B O 1
ATOM 1251 N N . ARG B 1 20 ? 13.266 10.414 1.434 1 97.69 20 ARG B N 1
ATOM 1252 C CA . ARG B 1 20 ? 13.648 10.203 2.824 1 97.69 20 ARG B CA 1
ATOM 1253 C C . ARG B 1 20 ? 13.391 11.453 3.66 1 97.69 20 ARG B C 1
ATOM 1255 O O . ARG B 1 20 ? 12.969 11.359 4.812 1 97.69 20 ARG B O 1
ATOM 1262 N N . ARG B 1 21 ? 13.727 12.562 3.139 1 98 21 ARG B N 1
ATOM 1263 C CA . ARG B 1 21 ? 13.484 13.812 3.85 1 98 21 ARG B CA 1
ATOM 1264 C C . ARG B 1 21 ? 12 13.961 4.191 1 98 21 ARG B C 1
ATOM 1266 O O . ARG B 1 21 ? 11.656 14.312 5.324 1 98 21 ARG B O 1
ATOM 1273 N N . PHE B 1 22 ? 11.172 13.711 3.232 1 98.75 22 PHE B N 1
ATOM 1274 C CA . PHE B 1 22 ? 9.734 13.805 3.443 1 98.75 22 PHE B CA 1
ATOM 1275 C C . PHE B 1 22 ? 9.297 12.898 4.59 1 98.75 22 PHE B C 1
ATOM 1277 O O . PHE B 1 22 ? 8.578 13.336 5.496 1 98.75 22 PHE B O 1
ATOM 1284 N N . TYR B 1 23 ? 9.664 11.656 4.559 1 98.56 23 TYR B N 1
ATOM 1285 C CA . TYR B 1 23 ? 9.188 10.688 5.539 1 98.56 23 TYR B CA 1
ATOM 1286 C C . TYR B 1 23 ? 9.828 10.93 6.902 1 98.56 23 TYR B C 1
ATOM 1288 O O . TYR B 1 23 ? 9.195 10.703 7.938 1 98.56 23 TYR B O 1
ATOM 1296 N N . ALA B 1 24 ? 11.078 11.406 6.93 1 97.69 24 ALA B N 1
ATOM 1297 C CA . ALA B 1 24 ? 11.766 11.703 8.188 1 97.69 24 ALA B CA 1
ATOM 1298 C C . ALA B 1 24 ? 11.211 12.969 8.828 1 97.69 24 ALA B C 1
ATOM 1300 O O . ALA B 1 24 ? 10.805 12.953 9.992 1 97.69 24 ALA B O 1
ATOM 1301 N N . GLU B 1 25 ? 11.117 14.023 8.078 1 97.94 25 GLU B N 1
ATOM 1302 C CA . GLU B 1 25 ? 10.703 15.312 8.625 1 97.94 25 GLU B CA 1
ATOM 1303 C C . GLU B 1 25 ? 9.18 15.398 8.734 1 97.94 25 GLU B C 1
ATOM 1305 O O . GLU B 1 25 ? 8.656 16.078 9.609 1 97.94 25 GLU B O 1
ATOM 1310 N N . GLY B 1 26 ? 8.516 14.773 7.871 1 98.25 26 GLY B N 1
ATOM 1311 C CA . GLY B 1 26 ? 7.062 14.82 7.867 1 98.25 26 GLY B CA 1
ATOM 1312 C C . GLY B 1 26 ? 6.438 13.891 8.891 1 98.25 26 GLY B C 1
ATOM 1313 O O . GLY B 1 26 ? 5.777 14.352 9.828 1 98.25 26 GLY B O 1
ATOM 1314 N N . PHE B 1 27 ? 6.766 12.641 8.75 1 97.62 27 PHE B N 1
ATOM 1315 C CA . PHE B 1 27 ? 6.172 11.648 9.641 1 97.62 27 PHE B CA 1
ATOM 1316 C C . PHE B 1 27 ? 7.062 11.414 10.859 1 97.62 27 PHE B C 1
ATOM 1318 O O . PHE B 1 27 ? 6.609 10.883 11.875 1 97.62 27 PHE B O 1
ATOM 1325 N N . GLY B 1 28 ? 8.344 11.734 10.734 1 97.38 28 GLY B N 1
ATOM 1326 C CA . GLY B 1 28 ? 9.289 11.43 11.797 1 97.38 28 GLY B CA 1
ATOM 1327 C C . GLY B 1 28 ? 9.781 9.992 11.758 1 97.38 28 GLY B C 1
ATOM 1328 O O . GLY B 1 28 ? 10.18 9.445 12.789 1 97.38 28 GLY B O 1
ATOM 1329 N N . TRP B 1 29 ? 9.742 9.344 10.633 1 96.88 29 TRP B N 1
ATOM 1330 C CA . TRP B 1 29 ? 10.094 7.934 10.516 1 96.88 29 TRP B CA 1
ATOM 1331 C C . TRP B 1 29 ? 11.578 7.766 10.203 1 96.88 29 TRP B C 1
ATOM 1333 O O . TRP B 1 29 ? 12.148 8.539 9.438 1 96.88 29 TRP B O 1
ATOM 1343 N N . THR B 1 30 ? 12.141 6.766 10.789 1 95.69 30 THR B N 1
ATOM 1344 C CA . THR B 1 30 ? 13.516 6.375 10.516 1 95.69 30 THR B CA 1
ATOM 1345 C C . THR B 1 30 ? 13.562 5.012 9.828 1 95.69 30 THR B C 1
ATOM 1347 O O . THR B 1 30 ? 12.914 4.062 10.273 1 95.69 30 THR B O 1
ATOM 1350 N N . PRO B 1 31 ? 14.32 4.977 8.719 1 95.94 31 PRO B N 1
ATOM 1351 C CA . PRO B 1 31 ? 14.422 3.664 8.078 1 95.94 31 PRO B CA 1
ATOM 1352 C C . PRO B 1 31 ? 15.211 2.654 8.906 1 95.94 31 PRO B C 1
ATOM 1354 O O . PRO B 1 31 ? 16.141 3.035 9.625 1 95.94 31 PRO B O 1
ATOM 1357 N N . VAL B 1 32 ? 14.875 1.404 8.828 1 94.62 32 VAL B N 1
ATOM 1358 C CA . VAL B 1 32 ? 15.57 0.325 9.516 1 94.62 32 VAL B CA 1
ATOM 1359 C C . VAL B 1 32 ? 16.703 -0.201 8.641 1 94.62 32 VAL B C 1
ATOM 1361 O O . VAL B 1 32 ? 17.594 -0.907 9.125 1 94.62 32 VAL B O 1
ATOM 1364 N N . PHE B 1 33 ? 16.656 0.083 7.398 1 94.5 33 PHE B N 1
ATOM 1365 C CA . PHE B 1 33 ? 17.672 -0.26 6.422 1 94.5 33 PHE B CA 1
ATOM 1366 C C . PHE B 1 33 ? 17.672 0.725 5.258 1 94.5 33 PHE B C 1
ATOM 1368 O O . PHE B 1 33 ? 16.609 1.19 4.844 1 94.5 33 PHE B O 1
ATOM 1375 N N . GLU B 1 34 ? 18.828 1.002 4.742 1 95.38 34 GLU B N 1
ATOM 1376 C CA . GLU B 1 34 ? 18.891 1.81 3.529 1 95.38 34 GLU B CA 1
ATOM 1377 C C . GLU B 1 34 ? 20.219 1.614 2.805 1 95.38 34 GLU B C 1
ATOM 1379 O O . GLU B 1 34 ? 21.234 1.31 3.432 1 95.38 34 GLU B O 1
ATOM 1384 N N . ASN B 1 35 ? 20.156 1.676 1.579 1 95 35 ASN B N 1
ATOM 1385 C CA . ASN B 1 35 ? 21.328 1.814 0.721 1 95 35 ASN B CA 1
ATOM 1386 C C . ASN B 1 35 ? 21.109 2.895 -0.337 1 95 35 ASN B C 1
ATOM 1388 O O . ASN B 1 35 ? 20.344 3.832 -0.132 1 95 35 ASN B O 1
ATOM 1392 N N . GLU B 1 36 ? 21.828 2.82 -1.424 1 94.88 36 GLU B N 1
ATOM 1393 C CA . GLU B 1 36 ? 21.797 3.906 -2.398 1 94.88 36 GLU B CA 1
ATOM 1394 C C . GLU B 1 36 ? 20.484 3.9 -3.186 1 94.88 36 GLU B C 1
ATOM 1396 O O . GLU B 1 36 ? 20.094 4.922 -3.754 1 94.88 36 GLU B O 1
ATOM 1401 N N . GLU B 1 37 ? 19.781 2.807 -3.152 1 94.81 37 GLU B N 1
ATOM 1402 C CA . GLU B 1 37 ? 18.656 2.674 -4.078 1 94.81 37 GLU B CA 1
ATOM 1403 C C . GLU B 1 37 ? 17.344 2.482 -3.324 1 94.81 37 GLU B C 1
ATOM 1405 O O . GLU B 1 37 ? 16.266 2.668 -3.893 1 94.81 37 GLU B O 1
ATOM 1410 N N . ILE B 1 38 ? 17.5 2.051 -2.039 1 96.38 38 ILE B N 1
ATOM 1411 C CA . ILE B 1 38 ? 16.266 1.641 -1.384 1 96.38 38 ILE B CA 1
ATOM 1412 C C . ILE B 1 38 ? 16.328 1.976 0.104 1 96.38 38 ILE B C 1
ATOM 1414 O O . ILE B 1 38 ? 17.422 1.985 0.695 1 96.38 38 ILE B O 1
ATOM 1418 N N . ALA B 1 39 ? 15.219 2.361 0.726 1 97.75 39 ALA B N 1
ATOM 1419 C CA . ALA B 1 39 ? 15.023 2.488 2.166 1 97.75 39 ALA B CA 1
ATOM 1420 C C . ALA B 1 39 ? 13.828 1.656 2.631 1 97.75 39 ALA B C 1
ATOM 1422 O O . ALA B 1 39 ? 12.781 1.646 1.981 1 97.75 39 ALA B O 1
ATOM 1423 N N . PHE B 1 40 ? 14.031 0.924 3.75 1 96.75 40 PHE B N 1
ATOM 1424 C CA . PHE B 1 40 ? 12.961 0.142 4.355 1 96.75 40 PHE B CA 1
ATOM 1425 C C . PHE B 1 40 ? 12.539 0.744 5.691 1 96.75 40 PHE B C 1
ATOM 1427 O O . PHE B 1 40 ? 13.383 1.142 6.492 1 96.75 40 PHE B O 1
ATOM 1434 N N . TYR B 1 41 ? 11.25 0.83 5.887 1 96.56 41 TYR B N 1
ATOM 1435 C CA . TYR B 1 41 ? 10.641 1.232 7.148 1 96.56 41 TYR B CA 1
ATOM 1436 C C . TYR B 1 41 ? 9.828 0.093 7.754 1 96.56 41 TYR B C 1
ATOM 1438 O O . TYR B 1 41 ? 8.938 -0.455 7.102 1 96.56 41 TYR B O 1
ATOM 1446 N N . GLN B 1 42 ? 10.164 -0.309 8.984 1 94.38 42 GLN B N 1
ATOM 1447 C CA . GLN B 1 42 ? 9.32 -1.266 9.688 1 94.38 42 GLN B CA 1
ATOM 1448 C C . GLN B 1 42 ? 7.98 -0.639 10.07 1 94.38 42 GLN B C 1
ATOM 1450 O O . GLN B 1 42 ? 7.938 0.323 10.836 1 94.38 42 GLN B O 1
ATOM 1455 N N . MET B 1 43 ? 6.945 -1.198 9.523 1 93.94 43 MET B N 1
ATOM 1456 C CA . MET B 1 43 ? 5.594 -0.718 9.797 1 93.94 43 MET B CA 1
ATOM 1457 C C . MET B 1 43 ? 4.891 -1.625 10.805 1 93.94 43 MET B C 1
ATOM 1459 O O . MET B 1 43 ? 5.539 -2.42 11.492 1 93.94 43 MET B O 1
ATOM 1463 N N . ASN B 1 44 ? 3.602 -1.371 11.031 1 91.19 44 ASN B N 1
ATOM 1464 C CA . ASN B 1 44 ? 2.793 -2.137 11.977 1 91.19 44 ASN B CA 1
ATOM 1465 C C . ASN B 1 44 ? 2.412 -3.502 11.414 1 91.19 44 ASN B C 1
ATOM 1467 O O . ASN B 1 44 ? 1.228 -3.812 11.281 1 91.19 44 ASN B O 1
ATOM 1471 N N . GLY B 1 45 ? 3.449 -4.367 11.133 1 88.12 45 GLY B N 1
ATOM 1472 C CA . GLY B 1 45 ? 3.209 -5.738 10.719 1 88.12 45 GLY B CA 1
ATOM 1473 C C . GLY B 1 45 ? 3.725 -6.043 9.32 1 88.12 45 GLY B C 1
ATOM 1474 O O . GLY B 1 45 ? 3.619 -7.176 8.852 1 88.12 45 GLY B O 1
ATOM 1475 N N . PHE B 1 46 ? 4.203 -5.062 8.617 1 93.12 46 PHE B N 1
ATOM 1476 C CA . PHE B 1 46 ? 4.789 -5.199 7.293 1 93.12 46 PHE B CA 1
ATOM 1477 C C . PHE B 1 46 ? 5.902 -4.18 7.082 1 93.12 46 PHE B C 1
ATOM 1479 O O . PHE B 1 46 ? 6.301 -3.486 8.023 1 93.12 46 PHE B O 1
ATOM 1486 N N . VAL B 1 47 ? 6.453 -4.164 5.879 1 94.94 47 VAL B N 1
ATOM 1487 C CA . VAL B 1 47 ? 7.562 -3.258 5.598 1 94.94 47 VAL B CA 1
ATOM 1488 C C . VAL B 1 47 ? 7.184 -2.318 4.453 1 94.94 47 VAL B C 1
ATOM 1490 O O . VAL B 1 47 ? 6.59 -2.746 3.461 1 94.94 47 VAL B O 1
ATOM 1493 N N . LEU B 1 48 ? 7.469 -1.081 4.629 1 97.44 48 LEU B N 1
ATOM 1494 C CA . LEU B 1 48 ? 7.391 -0.104 3.549 1 97.44 48 LEU B CA 1
ATOM 1495 C C . LEU B 1 48 ? 8.758 0.101 2.902 1 97.44 48 LEU B C 1
ATOM 1497 O O . LEU B 1 48 ? 9.742 0.356 3.596 1 97.44 48 LEU B O 1
ATOM 1501 N N . GLY B 1 49 ? 8.828 -0.042 1.63 1 98.06 49 GLY B N 1
ATOM 1502 C CA . GLY B 1 49 ? 10.039 0.24 0.88 1 98.06 49 GLY B CA 1
ATOM 1503 C C . GLY B 1 49 ? 9.898 1.416 -0.067 1 98.06 49 GLY B C 1
ATOM 1504 O O . GLY B 1 49 ? 8.859 1.57 -0.721 1 98.06 49 GLY B O 1
ATOM 1505 N N . LEU B 1 50 ? 10.836 2.273 -0.057 1 98.69 50 LEU B N 1
ATOM 1506 C CA . LEU B 1 50 ? 11.047 3.287 -1.086 1 98.69 50 LEU B CA 1
ATOM 1507 C C . LEU B 1 50 ? 12.164 2.879 -2.035 1 98.69 50 LEU B C 1
ATOM 1509 O O . LEU B 1 50 ? 13.312 2.73 -1.615 1 98.69 50 LEU B O 1
ATOM 1513 N N . TRP B 1 51 ? 11.828 2.697 -3.289 1 98.62 51 TRP B N 1
ATOM 1514 C CA . TRP B 1 51 ? 12.773 2.129 -4.246 1 98.62 51 TRP B CA 1
ATOM 1515 C C . TRP B 1 51 ? 12.758 2.914 -5.555 1 98.62 51 TRP B C 1
ATOM 1517 O O . TRP B 1 51 ? 11.695 3.262 -6.066 1 98.62 51 TRP B O 1
ATOM 1527 N N . LEU B 1 52 ? 13.914 3.191 -6.055 1 98.5 52 LEU B N 1
ATOM 1528 C CA . LEU B 1 52 ? 13.969 3.893 -7.332 1 98.5 52 LEU B CA 1
ATOM 1529 C C . LEU B 1 52 ? 13.078 3.211 -8.367 1 98.5 52 LEU B C 1
ATOM 1531 O O . LEU B 1 52 ? 13.125 1.989 -8.523 1 98.5 52 LEU B O 1
ATOM 1535 N N . GLN B 1 53 ? 12.344 4.047 -9.055 1 98 53 GLN B N 1
ATOM 1536 C CA . GLN B 1 53 ? 11.305 3.535 -9.938 1 98 53 GLN B CA 1
ATOM 1537 C C . GLN B 1 53 ? 11.891 2.635 -11.023 1 98 53 GLN B C 1
ATOM 1539 O O . GLN B 1 53 ? 11.312 1.601 -11.359 1 98 53 GLN B O 1
ATOM 1544 N N . GLN B 1 54 ? 13 3.018 -11.602 1 97.31 54 GLN B N 1
ATOM 1545 C CA . GLN B 1 54 ? 13.609 2.23 -12.672 1 97.31 54 GLN B CA 1
ATOM 1546 C C . GLN B 1 54 ? 13.969 0.829 -12.18 1 97.31 54 GLN B C 1
ATOM 1548 O O . GLN B 1 54 ? 13.789 -0.151 -12.906 1 97.31 54 GLN B O 1
ATOM 1553 N N . ALA B 1 55 ? 14.469 0.713 -10.992 1 97.31 55 ALA B N 1
ATOM 1554 C CA . ALA B 1 55 ? 14.82 -0.583 -10.422 1 97.31 55 ALA B CA 1
ATOM 1555 C C . ALA B 1 55 ? 13.578 -1.424 -10.148 1 97.31 55 ALA B C 1
ATOM 1557 O O . ALA B 1 55 ? 13.57 -2.633 -10.398 1 97.31 55 ALA B O 1
ATOM 1558 N N . LEU B 1 56 ? 12.555 -0.789 -9.625 1 97.88 56 LEU B N 1
ATOM 1559 C CA . LEU B 1 56 ? 11.281 -1.469 -9.398 1 97.88 56 LEU B CA 1
ATOM 1560 C C . LEU B 1 56 ? 10.711 -2.002 -10.703 1 97.88 56 LEU B C 1
ATOM 1562 O O . LEU B 1 56 ? 10.266 -3.152 -10.773 1 97.88 56 LEU B O 1
ATOM 1566 N N . GLU B 1 57 ? 10.758 -1.154 -11.734 1 98.25 57 GLU B N 1
ATOM 1567 C CA . GLU B 1 57 ? 10.289 -1.562 -13.055 1 98.25 57 GLU B CA 1
ATOM 1568 C C . GLU B 1 57 ? 11.07 -2.77 -13.57 1 98.25 57 GLU B C 1
ATOM 1570 O O . GLU B 1 57 ? 10.484 -3.721 -14.086 1 98.25 57 GLU B O 1
ATOM 1575 N N . ALA B 1 58 ? 12.359 -2.715 -13.398 1 97.25 58 ALA B N 1
ATOM 1576 C CA . ALA B 1 58 ? 13.211 -3.818 -13.844 1 97.25 58 ALA B CA 1
ATOM 1577 C C . ALA B 1 58 ? 12.867 -5.105 -13.094 1 97.25 58 ALA B C 1
ATOM 1579 O O . ALA B 1 58 ? 12.789 -6.176 -13.695 1 97.25 58 ALA B O 1
ATOM 1580 N N . ASP B 1 59 ? 12.625 -4.984 -11.875 1 97.25 59 ASP B N 1
ATOM 1581 C CA . ASP B 1 59 ? 12.336 -6.156 -11.055 1 97.25 59 ASP B CA 1
ATOM 1582 C C . ASP B 1 59 ? 11 -6.785 -11.453 1 97.25 59 ASP B C 1
ATOM 1584 O O . ASP B 1 59 ? 10.875 -8.008 -11.492 1 97.25 59 ASP B O 1
ATOM 1588 N N . MET B 1 60 ? 10.047 -5.988 -11.75 1 96.81 60 MET B N 1
ATOM 1589 C CA . MET B 1 60 ? 8.703 -6.441 -12.117 1 96.81 60 MET B CA 1
ATOM 1590 C C . MET B 1 60 ? 8.648 -6.832 -13.594 1 96.81 60 MET B C 1
ATOM 1592 O O . MET B 1 60 ? 7.664 -7.422 -14.039 1 96.81 60 MET B O 1
ATOM 1596 N N . ARG B 1 61 ? 9.68 -6.445 -14.328 1 96.75 61 ARG B N 1
ATOM 1597 C CA . ARG B 1 61 ? 9.688 -6.598 -15.781 1 96.75 61 ARG B CA 1
ATOM 1598 C C . ARG B 1 61 ? 8.523 -5.859 -16.422 1 96.75 61 ARG B C 1
ATOM 1600 O O . ARG B 1 61 ? 7.797 -6.422 -17.25 1 96.75 61 ARG B O 1
ATOM 1607 N N . ARG B 1 62 ? 8.398 -4.652 -15.969 1 95.25 62 ARG B N 1
ATOM 1608 C CA . ARG B 1 62 ? 7.367 -3.76 -16.484 1 95.25 62 ARG B CA 1
ATOM 1609 C C . ARG B 1 62 ? 7.895 -2.334 -16.625 1 95.25 62 ARG B C 1
ATOM 1611 O O . ARG B 1 62 ? 8.859 -1.955 -15.961 1 95.25 62 ARG B O 1
ATOM 1618 N N . THR B 1 63 ? 7.375 -1.658 -17.641 1 94.06 63 THR B N 1
ATOM 1619 C CA . THR B 1 63 ? 7.75 -0.26 -17.812 1 94.06 63 THR B CA 1
ATOM 1620 C C . THR B 1 63 ? 6.52 0.639 -17.781 1 94.06 63 THR B C 1
ATOM 1622 O O . THR B 1 63 ? 5.387 0.153 -17.844 1 94.06 63 THR B O 1
ATOM 1625 N N . GLY B 1 64 ? 6.73 1.896 -17.531 1 95.38 64 GLY B N 1
ATOM 1626 C CA . GLY B 1 64 ? 5.652 2.867 -17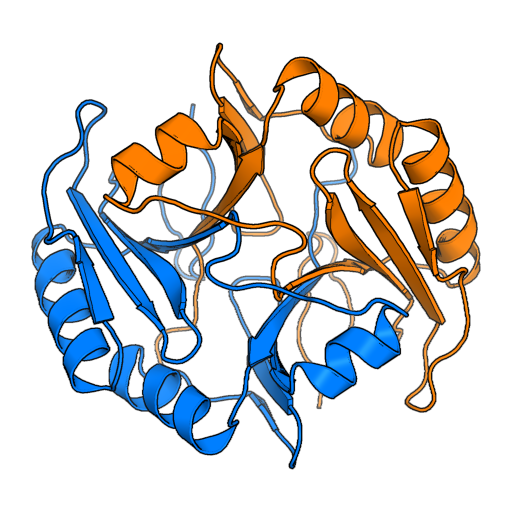.672 1 95.38 64 GLY B CA 1
ATOM 1627 C C . GLY B 1 64 ? 4.852 3.047 -16.391 1 95.38 64 GLY B C 1
ATOM 1628 O O . GLY B 1 64 ? 3.66 3.355 -16.438 1 95.38 64 GLY B O 1
ATOM 1629 N N . LEU B 1 65 ? 5.504 2.758 -15.266 1 96.75 65 LEU B N 1
ATOM 1630 C CA . LEU B 1 65 ? 4.82 3.059 -14.016 1 96.75 65 LEU B CA 1
ATOM 1631 C C . LEU B 1 65 ? 4.473 4.539 -13.93 1 96.75 65 LEU B C 1
ATOM 1633 O O . LEU B 1 65 ? 5.297 5.395 -14.258 1 96.75 65 LEU B O 1
ATOM 1637 N N . ALA B 1 66 ? 3.236 4.762 -13.508 1 96.31 66 ALA B N 1
ATOM 1638 C CA . ALA B 1 66 ? 2.709 6.117 -13.625 1 96.31 66 ALA B CA 1
ATOM 1639 C C . ALA B 1 66 ? 2.363 6.691 -12.258 1 96.31 66 ALA B C 1
ATOM 1641 O O . ALA B 1 66 ? 2.232 5.949 -11.281 1 96.31 66 ALA B O 1
ATOM 1642 N N . ARG B 1 67 ? 2.266 8 -12.195 1 94.94 67 ARG B N 1
ATOM 1643 C CA . ARG B 1 67 ? 1.812 8.797 -11.062 1 94.94 67 ARG B CA 1
ATOM 1644 C C . ARG B 1 67 ? 0.879 9.914 -11.516 1 94.94 67 ARG B C 1
ATOM 1646 O O . ARG B 1 67 ? 1.06 10.484 -12.594 1 94.94 67 ARG B O 1
ATOM 1653 N N . PRO B 1 68 ? -0.054 10.219 -10.758 1 97.56 68 PRO B N 1
ATOM 1654 C CA . PRO B 1 68 ? -0.453 9.57 -9.508 1 97.56 68 PRO B CA 1
ATOM 1655 C C . PRO B 1 68 ? -1.068 8.188 -9.734 1 97.56 68 PRO B C 1
ATOM 1657 O O . PRO B 1 68 ? -1.915 8.023 -10.617 1 97.56 68 PRO B O 1
ATOM 1660 N N . GLY B 1 69 ? -0.612 7.195 -8.984 1 98 69 GLY B N 1
ATOM 1661 C CA . GLY B 1 69 ? -1.168 5.855 -9.086 1 98 69 GLY B CA 1
ATOM 1662 C C . GLY B 1 69 ? -2.561 5.738 -8.492 1 98 69 GLY B C 1
ATOM 1663 O O . GLY B 1 69 ? -2.961 6.562 -7.672 1 98 69 GLY B O 1
ATOM 1664 N N . ALA B 1 70 ? -3.281 4.758 -8.867 1 98.38 70 ALA B N 1
ATOM 1665 C CA . ALA B 1 70 ? -4.656 4.543 -8.43 1 98.38 70 ALA B CA 1
ATOM 1666 C C . ALA B 1 70 ? -4.691 3.848 -7.07 1 98.38 70 ALA B C 1
ATOM 1668 O O . ALA B 1 70 ? -5.242 2.752 -6.941 1 98.38 70 ALA B O 1
ATOM 1669 N N . PHE B 1 71 ? -4.184 4.512 -6.07 1 98.69 71 PHE B N 1
ATOM 1670 C CA . PHE B 1 71 ? -4.199 4.023 -4.695 1 98.69 71 PHE B CA 1
ATOM 1671 C C . PHE B 1 71 ? -3.992 5.168 -3.711 1 98.69 71 PHE B C 1
ATOM 1673 O O . PHE B 1 71 ? -3.648 6.285 -4.109 1 98.69 71 PHE B O 1
ATOM 1680 N N . ALA B 1 72 ? -4.266 4.898 -2.471 1 98.62 72 ALA B N 1
ATOM 1681 C CA . ALA B 1 72 ? -3.98 5.816 -1.369 1 98.62 72 ALA B CA 1
ATOM 1682 C C . ALA B 1 72 ? -3.537 5.055 -0.123 1 98.62 72 ALA B C 1
ATOM 1684 O O . ALA B 1 72 ? -4.039 3.961 0.154 1 98.62 72 ALA B O 1
ATOM 1685 N N . LEU B 1 73 ? -2.635 5.625 0.57 1 98.62 73 LEU B N 1
ATOM 1686 C CA . LEU B 1 73 ? -2.219 5.164 1.891 1 98.62 73 LEU B CA 1
ATOM 1687 C C . LEU B 1 73 ? -2.848 6.02 2.986 1 98.62 73 LEU B C 1
ATOM 1689 O O . LEU B 1 73 ? -2.951 7.238 2.848 1 98.62 73 LEU B O 1
ATOM 1693 N N . ALA B 1 74 ? -3.223 5.363 4.074 1 97.81 74 ALA B N 1
ATOM 1694 C CA . ALA B 1 74 ? -3.836 6.148 5.141 1 97.81 74 ALA B CA 1
ATOM 1695 C C . ALA B 1 74 ? -3.068 5.988 6.449 1 97.81 74 ALA B C 1
ATOM 1697 O O . ALA B 1 74 ? -2.705 4.871 6.828 1 97.81 74 ALA B O 1
ATOM 1698 N N . HIS B 1 75 ? -2.807 7.016 7.035 1 96.69 75 HIS B N 1
ATOM 1699 C CA . HIS B 1 75 ? -2.268 7.113 8.391 1 96.69 75 HIS B CA 1
ATOM 1700 C C . HIS B 1 75 ? -3.297 7.699 9.352 1 96.69 75 HIS B C 1
ATOM 1702 O O . HIS B 1 75 ? -3.709 8.852 9.195 1 96.69 75 HIS B O 1
ATOM 1708 N N . ASN B 1 76 ? -3.715 6.902 10.32 1 94.75 76 ASN B N 1
ATOM 1709 C CA . ASN B 1 76 ? -4.695 7.355 11.305 1 94.75 76 ASN B CA 1
ATOM 1710 C C . ASN B 1 76 ? -4.02 7.996 12.516 1 94.75 76 ASN B C 1
ATOM 1712 O O . ASN B 1 76 ? -3.018 7.484 13.016 1 94.75 76 ASN B O 1
ATOM 1716 N N . VAL B 1 77 ? -4.594 9.078 12.906 1 94.12 77 VAL B N 1
ATOM 1717 C CA . VAL B 1 77 ? -4.125 9.766 14.109 1 94.12 77 VAL B CA 1
ATOM 1718 C C . VAL B 1 77 ? -5.102 9.523 15.258 1 94.12 77 VAL B C 1
ATOM 1720 O O . VAL B 1 77 ? -6.242 9.117 15.031 1 94.12 77 VAL B O 1
ATOM 1723 N N . ALA B 1 78 ? -4.695 9.805 16.469 1 91.19 78 ALA B N 1
ATOM 1724 C CA . ALA B 1 78 ? -5.461 9.484 17.672 1 91.19 78 ALA B CA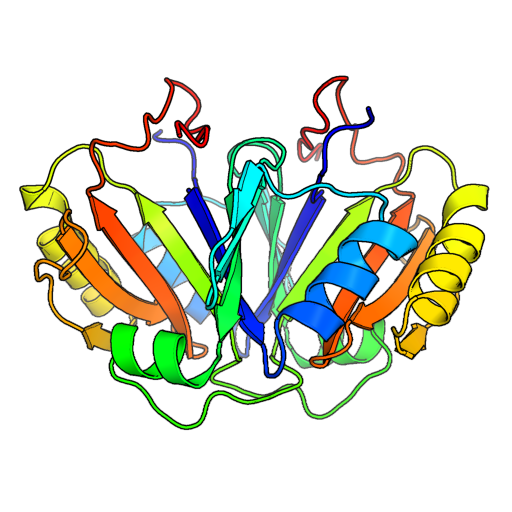 1
ATOM 1725 C C . ALA B 1 78 ? -6.566 10.516 17.906 1 91.19 78 ALA B C 1
ATOM 1727 O O . ALA B 1 78 ? -7.625 10.18 18.438 1 91.19 78 ALA B O 1
ATOM 1728 N N . ARG B 1 79 ? -6.289 11.82 17.531 1 94.69 79 ARG B N 1
ATOM 1729 C CA . ARG B 1 79 ? -7.254 12.898 17.766 1 94.69 79 ARG B CA 1
ATOM 1730 C C . ARG B 1 79 ? -7.555 13.648 16.484 1 94.69 79 ARG B C 1
ATOM 1732 O O . ARG B 1 79 ? -6.68 13.812 15.625 1 94.69 79 ARG B O 1
ATOM 1739 N N . GLN B 1 80 ? -8.773 14.133 16.438 1 96.31 80 GLN B N 1
ATOM 1740 C CA . GLN B 1 80 ? -9.234 14.875 15.273 1 96.31 80 GLN B CA 1
ATOM 1741 C C . GLN B 1 80 ? -8.344 16.078 15 1 96.31 80 GLN B C 1
ATOM 1743 O O . GLN B 1 80 ? -8.008 16.375 13.852 1 96.31 80 GLN B O 1
ATOM 1748 N N . ASN B 1 81 ? -7.938 16.781 16 1 97.56 81 ASN B N 1
ATOM 1749 C CA . ASN B 1 81 ? -7.207 18.031 15.852 1 97.56 81 ASN B CA 1
ATOM 1750 C C . ASN B 1 81 ? -5.75 17.781 15.461 1 97.56 81 ASN B C 1
ATOM 1752 O O . ASN B 1 81 ? -4.973 18.734 15.336 1 97.56 81 ASN B O 1
ATOM 1756 N N . GLU B 1 82 ? -5.367 16.547 15.25 1 97.44 82 GLU B N 1
ATOM 1757 C CA . GLU B 1 82 ? -4.016 16.219 14.812 1 97.44 82 GLU B CA 1
ATOM 1758 C C . GLU B 1 82 ? -3.947 16.094 13.289 1 97.44 82 GLU B C 1
ATOM 1760 O O . GLU B 1 82 ? -2.859 16.094 12.711 1 97.44 82 GLU B O 1
ATOM 1765 N N . VAL B 1 83 ? -5.105 16.031 12.672 1 98.12 83 VAL B N 1
ATOM 1766 C CA . VAL B 1 83 ? -5.148 15.789 11.234 1 98.12 83 VAL B CA 1
ATOM 1767 C C . VAL B 1 83 ? -4.496 16.953 10.492 1 98.12 83 VAL B C 1
ATOM 1769 O O . VAL B 1 83 ? -3.49 16.766 9.805 1 98.12 83 VAL B O 1
ATOM 1772 N N . GLN B 1 84 ? -4.992 18.125 10.672 1 98.62 84 GLN B N 1
ATOM 1773 C CA . GLN B 1 84 ? -4.535 19.266 9.875 1 98.62 84 GLN B CA 1
ATOM 1774 C C . GLN B 1 84 ? -3.078 19.594 10.188 1 98.62 84 GLN B C 1
ATOM 1776 O O . GLN B 1 84 ? -2.287 19.844 9.273 1 98.62 84 GLN B O 1
ATOM 1781 N N . PRO B 1 85 ? -2.645 19.594 11.453 1 98.62 85 PRO B N 1
ATOM 1782 C CA . PRO B 1 85 ? -1.234 19.875 11.742 1 98.62 85 PRO B CA 1
ATOM 1783 C C . PRO B 1 85 ? -0.291 18.875 11.07 1 98.62 85 PRO B C 1
ATOM 1785 O O . PRO B 1 85 ? 0.794 19.25 10.625 1 98.62 85 PRO B O 1
ATOM 1788 N N . LEU B 1 86 ? -0.695 17.594 11.016 1 98.31 86 LEU B N 1
ATOM 1789 C CA . LEU B 1 86 ? 0.17 16.625 10.352 1 98.31 86 LEU B CA 1
ATOM 1790 C C . LEU B 1 86 ? 0.215 16.875 8.852 1 98.31 86 LEU B C 1
ATOM 1792 O O . LEU B 1 86 ? 1.276 16.766 8.227 1 98.31 86 LEU B O 1
ATOM 1796 N N . ILE B 1 87 ? -0.912 17.203 8.312 1 98.69 87 ILE B N 1
ATOM 1797 C CA . ILE B 1 87 ? -0.924 17.562 6.898 1 98.69 87 ILE B CA 1
ATOM 1798 C C . ILE B 1 87 ? 0.041 18.734 6.66 1 98.69 87 ILE B C 1
ATOM 1800 O O . ILE B 1 87 ? 0.866 18.672 5.742 1 98.69 87 ILE B O 1
ATOM 1804 N N . ASP B 1 88 ? -0.009 19.719 7.5 1 98.88 88 ASP B N 1
ATOM 1805 C CA . ASP B 1 88 ? 0.853 20.891 7.371 1 98.88 88 ASP B CA 1
ATOM 1806 C C . ASP B 1 88 ? 2.326 20.5 7.48 1 98.88 88 ASP B C 1
ATOM 1808 O O . ASP B 1 88 ? 3.162 21.016 6.73 1 98.88 88 ASP B O 1
ATOM 1812 N N . ARG B 1 89 ? 2.623 19.656 8.375 1 98.69 89 ARG B N 1
ATOM 1813 C CA . ARG B 1 89 ? 3.99 19.203 8.57 1 98.69 89 ARG B CA 1
ATOM 1814 C C . ARG B 1 89 ? 4.492 18.438 7.348 1 98.69 89 ARG B C 1
ATOM 1816 O O . ARG B 1 89 ? 5.637 18.609 6.926 1 98.69 89 ARG B O 1
ATOM 1823 N N . LEU B 1 90 ? 3.639 17.609 6.809 1 98.75 90 LEU B N 1
ATOM 1824 C CA . LEU B 1 90 ? 4 16.844 5.629 1 98.75 90 LEU B CA 1
ATOM 1825 C C . LEU B 1 90 ? 4.23 17.75 4.426 1 98.75 90 LEU B C 1
ATOM 1827 O O . LEU B 1 90 ? 5.148 17.531 3.637 1 98.75 90 LEU B O 1
ATOM 1831 N N . VAL B 1 91 ? 3.398 18.75 4.309 1 98.81 91 VAL B N 1
ATOM 1832 C CA . VAL B 1 91 ? 3.566 19.734 3.242 1 98.81 91 VAL B CA 1
ATOM 1833 C C . VAL B 1 91 ? 4.879 20.484 3.438 1 98.81 91 VAL B C 1
ATOM 1835 O O . VAL B 1 91 ? 5.641 20.688 2.488 1 98.81 91 VAL B O 1
ATOM 1838 N N . ALA B 1 92 ? 5.184 20.891 4.609 1 98.81 92 ALA B N 1
ATOM 1839 C CA . ALA B 1 92 ? 6.426 21.594 4.922 1 98.81 92 ALA B CA 1
ATOM 1840 C C . ALA B 1 92 ? 7.641 20.719 4.602 1 98.81 92 ALA B C 1
ATOM 1842 O O . ALA B 1 92 ? 8.703 21.234 4.258 1 98.81 92 ALA B O 1
ATOM 1843 N N . ALA B 1 93 ? 7.453 19.438 4.656 1 98.69 93 ALA B N 1
ATOM 1844 C CA . ALA B 1 93 ? 8.539 18.484 4.43 1 98.69 93 ALA B CA 1
ATOM 1845 C C . ALA B 1 93 ? 8.688 18.172 2.943 1 98.69 93 ALA B C 1
ATOM 1847 O O . ALA B 1 93 ? 9.523 17.344 2.559 1 98.69 93 ALA B O 1
ATOM 1848 N N . GLY B 1 94 ? 7.902 18.75 2.137 1 98.62 94 GLY B N 1
ATOM 1849 C CA . GLY B 1 94 ? 8.078 18.578 0.704 1 98.62 94 GLY B CA 1
ATOM 1850 C C . GLY B 1 94 ? 6.887 17.938 0.027 1 98.62 94 GLY B C 1
ATOM 1851 O O . GLY B 1 94 ? 6.895 17.719 -1.188 1 98.62 94 GLY B O 1
ATOM 1852 N N . GLY B 1 95 ? 5.801 17.625 0.779 1 98.81 95 GLY B N 1
ATOM 1853 C CA . GLY B 1 95 ? 4.582 17.109 0.185 1 98.81 95 GLY B CA 1
ATOM 1854 C C . GLY B 1 95 ? 3.711 18.172 -0.441 1 98.81 95 GLY B C 1
ATOM 1855 O O . GLY B 1 95 ? 4.008 19.375 -0.323 1 98.81 95 GLY B O 1
ATOM 1856 N N . ARG B 1 96 ? 2.717 17.734 -1.159 1 98.69 96 ARG B N 1
ATOM 1857 C CA . ARG B 1 96 ? 1.721 18.625 -1.747 1 98.69 96 ARG B CA 1
ATOM 1858 C C . ARG B 1 96 ? 0.341 18.359 -1.148 1 98.69 96 ARG B C 1
ATOM 1860 O O . ARG B 1 96 ? -0.138 17.234 -1.136 1 98.69 96 ARG B O 1
ATOM 1867 N N . ARG B 1 97 ? -0.292 19.422 -0.711 1 98.62 97 ARG B N 1
ATOM 1868 C CA . ARG B 1 97 ? -1.639 19.312 -0.16 1 98.62 97 ARG B CA 1
ATOM 1869 C C . ARG B 1 97 ? -2.648 18.969 -1.248 1 98.62 97 ARG B C 1
ATOM 1871 O O . ARG B 1 97 ? -2.707 19.625 -2.285 1 98.62 97 ARG B O 1
ATOM 1878 N N . LEU B 1 98 ? -3.363 17.969 -1.044 1 98.56 98 LEU B N 1
ATOM 1879 C CA . LEU B 1 98 ? -4.426 17.594 -1.971 1 98.56 98 LEU B CA 1
ATOM 1880 C C . LEU B 1 98 ? -5.789 18.016 -1.438 1 98.56 98 LEU B C 1
ATOM 1882 O O . LEU B 1 98 ? -6.668 18.422 -2.211 1 98.56 98 LEU B O 1
ATOM 1886 N N . ARG B 1 99 ? -5.918 17.828 -0.141 1 98.06 99 ARG B N 1
ATOM 1887 C CA . ARG B 1 99 ? -7.184 18.125 0.528 1 98.06 99 ARG B CA 1
ATOM 1888 C C . ARG B 1 99 ? -6.957 18.516 1.985 1 98.06 99 ARG B C 1
ATOM 1890 O O . ARG B 1 99 ? -6.324 17.766 2.74 1 98.06 99 ARG B O 1
ATOM 1897 N N . ASP B 1 100 ? -7.531 19.656 2.352 1 97.94 100 ASP B N 1
ATOM 1898 C CA . ASP B 1 100 ? -7.512 20.031 3.764 1 97.94 100 ASP B CA 1
ATOM 1899 C C . ASP B 1 100 ? -8.422 19.125 4.586 1 97.94 100 ASP B C 1
ATOM 1901 O O . ASP B 1 100 ? -9.32 18.484 4.039 1 97.94 100 ASP B O 1
ATOM 1905 N N . GLY B 1 101 ? -8.07 19.078 5.875 1 97.94 101 GLY B N 1
ATOM 1906 C CA . GLY B 1 101 ? -8.906 18.297 6.758 1 97.94 101 GLY B CA 1
ATOM 1907 C C . GLY B 1 101 ? -10.359 18.734 6.746 1 97.94 101 GLY B C 1
ATOM 1908 O O . GLY B 1 101 ? -10.664 19.906 6.895 1 97.94 101 GLY B O 1
ATOM 1909 N N . ASP B 1 102 ? -11.211 17.781 6.473 1 97.25 102 ASP B N 1
ATOM 1910 C CA . ASP B 1 102 ? -12.648 18.016 6.586 1 97.25 102 ASP B CA 1
ATOM 1911 C C . ASP B 1 102 ? -13.383 16.703 6.887 1 97.25 102 ASP B C 1
ATOM 1913 O O . ASP B 1 102 ? -12.781 15.633 6.879 1 97.25 102 ASP B O 1
ATOM 1917 N N . ALA B 1 103 ? -14.602 16.812 7.262 1 95.06 103 ALA B N 1
ATOM 1918 C CA . ALA B 1 103 ? -15.391 15.641 7.633 1 95.06 103 ALA B CA 1
ATOM 1919 C C . ALA B 1 103 ? -16.031 15 6.406 1 95.06 103 ALA B C 1
ATOM 1921 O O . ALA B 1 103 ? -16.766 15.672 5.668 1 95.06 103 ALA B O 1
ATOM 1922 N N . PRO B 1 104 ? -15.773 13.719 6.215 1 91.5 104 PRO B N 1
ATOM 1923 C CA . PRO B 1 104 ? -16.516 13.031 5.156 1 91.5 104 PRO B CA 1
ATOM 1924 C C . PRO B 1 104 ? -17.953 12.711 5.551 1 91.5 104 PRO B C 1
ATOM 1926 O O . PRO B 1 104 ? -18.312 12.805 6.727 1 91.5 104 PRO B O 1
ATOM 1929 N N . PRO B 1 105 ? -18.766 12.352 4.531 1 85.94 105 PRO B N 1
ATOM 1930 C CA . PRO B 1 105 ? -20.172 12.07 4.828 1 85.94 105 PRO B CA 1
ATOM 1931 C C . PRO B 1 105 ? -20.344 10.891 5.785 1 85.94 105 PRO B C 1
ATOM 1933 O O . PRO B 1 105 ? -21.312 10.859 6.551 1 85.94 105 PRO B O 1
ATOM 1936 N N . HIS B 1 106 ? -19.469 9.984 5.762 1 83.19 106 HIS B N 1
ATOM 1937 C CA . HIS B 1 106 ? -19.625 8.758 6.543 1 83.19 106 HIS B CA 1
ATOM 1938 C C . HIS B 1 106 ? -19.094 8.945 7.961 1 83.19 106 HIS B C 1
ATOM 1940 O O . HIS B 1 106 ? -19.156 8.023 8.781 1 83.19 106 HIS B O 1
ATOM 1946 N N . GLY B 1 107 ? -18.531 10.125 8.258 1 86.12 107 GLY B N 1
ATOM 1947 C CA . GLY B 1 107 ? -18.016 10.375 9.602 1 86.12 107 GLY B CA 1
ATOM 1948 C C . GLY B 1 107 ? -16.5 10.406 9.656 1 86.12 107 GLY B C 1
ATOM 1949 O O . GLY B 1 107 ? -15.828 9.977 8.719 1 86.12 107 GLY B O 1
ATOM 1950 N N . GLY B 1 108 ? -15.961 10.984 10.711 1 93.75 108 GLY B N 1
ATOM 1951 C CA . GLY B 1 108 ? -14.523 11.133 10.875 1 93.75 108 GLY B CA 1
ATOM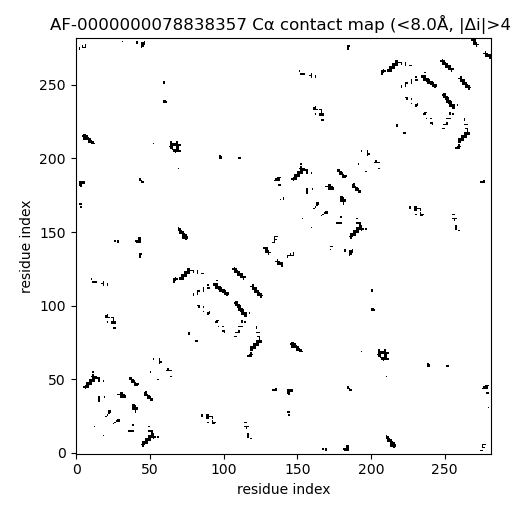 1952 C C . GLY B 1 108 ? -13.992 12.453 10.336 1 93.75 108 GLY B C 1
ATOM 1953 O O . GLY B 1 108 ? -14.742 13.414 10.195 1 93.75 108 GLY B O 1
ATOM 1954 N N . PHE B 1 109 ? -12.773 12.5 10.219 1 97.12 109 PHE B N 1
ATOM 1955 C CA . PHE B 1 109 ? -12.039 13.672 9.75 1 97.12 109 PHE B CA 1
ATOM 1956 C C . PHE B 1 109 ? -10.773 13.266 9.008 1 97.12 109 PHE B C 1
ATOM 1958 O O . PHE B 1 109 ? -10.008 12.43 9.484 1 97.12 109 PHE B O 1
ATOM 1965 N N . ARG B 1 110 ? -10.68 13.82 7.762 1 98.12 110 ARG B N 1
ATOM 1966 C CA . ARG B 1 110 ? -9.508 13.391 7.008 1 98.12 110 ARG B CA 1
ATOM 1967 C C . ARG B 1 110 ? -9.086 14.453 6 1 98.12 110 ARG B C 1
ATOM 1969 O O . ARG B 1 110 ? -9.859 15.352 5.672 1 98.12 110 ARG B O 1
ATOM 1976 N N . GLY B 1 111 ? -7.918 14.422 5.605 1 98.38 111 GLY B N 1
ATOM 1977 C CA . GLY B 1 111 ? -7.332 15.125 4.477 1 98.38 111 GLY B CA 1
ATOM 1978 C C . GLY B 1 111 ? -6.305 14.289 3.727 1 98.38 111 GLY B C 1
ATOM 1979 O O . GLY B 1 111 ? -6.086 13.125 4.055 1 98.38 111 GLY B O 1
ATOM 1980 N N . TYR B 1 112 ? -5.789 14.93 2.688 1 98.81 112 TYR B N 1
ATOM 1981 C CA . TYR B 1 112 ? -4.848 14.188 1.854 1 98.81 112 TYR B CA 1
ATOM 1982 C C . TYR B 1 112 ? -3.621 15.031 1.535 1 98.81 112 TYR B C 1
ATOM 1984 O O . TYR B 1 112 ? -3.73 16.234 1.322 1 98.81 112 TYR B O 1
ATOM 1992 N N . VAL B 1 113 ? -2.527 14.375 1.442 1 98.75 113 VAL B N 1
ATOM 1993 C CA . VAL B 1 113 ? -1.263 14.953 0.999 1 98.75 113 VAL B CA 1
ATOM 1994 C C . VAL B 1 113 ? -0.556 13.984 0.052 1 98.75 113 VAL B C 1
ATOM 1996 O O . VAL B 1 113 ? -0.583 12.773 0.261 1 98.75 113 VAL B O 1
ATOM 1999 N N . ALA B 1 114 ? 0.036 14.477 -0.983 1 98.81 114 ALA B N 1
ATOM 2000 C CA . ALA B 1 114 ? 0.897 13.68 -1.854 1 98.81 114 ALA B CA 1
ATOM 2001 C C . ALA B 1 114 ? 2.357 13.781 -1.424 1 98.81 114 ALA B C 1
ATOM 2003 O O . ALA B 1 114 ? 2.852 14.875 -1.14 1 98.81 114 ALA B O 1
ATOM 2004 N N . ASP B 1 115 ? 3.027 12.625 -1.322 1 98.81 115 ASP B N 1
ATOM 2005 C CA . ASP B 1 115 ? 4.461 12.672 -1.06 1 98.81 115 ASP B CA 1
ATOM 2006 C C . ASP B 1 115 ? 5.219 13.234 -2.262 1 98.81 115 ASP B C 1
ATOM 2008 O O . ASP B 1 115 ? 4.617 13.555 -3.289 1 98.81 115 ASP B O 1
ATOM 2012 N N . PRO B 1 116 ? 6.512 13.406 -2.254 1 98.62 116 PRO B N 1
ATOM 2013 C CA . PRO B 1 116 ? 7.254 14.07 -3.326 1 98.62 116 PRO B CA 1
ATOM 2014 C C . PRO B 1 116 ? 7.156 13.336 -4.66 1 98.62 116 PRO B C 1
ATOM 2016 O O . PRO B 1 116 ? 7.473 13.898 -5.707 1 98.62 116 PRO B O 1
ATOM 2019 N N . ASP B 1 117 ? 6.832 12.086 -4.637 1 98.56 117 ASP B N 1
ATOM 2020 C CA . ASP B 1 117 ? 6.668 11.297 -5.855 1 98.56 117 ASP B CA 1
ATOM 2021 C C . ASP B 1 117 ? 5.191 11.094 -6.184 1 98.56 117 ASP B C 1
ATOM 2023 O O . ASP B 1 117 ? 4.836 10.156 -6.902 1 98.56 117 ASP B O 1
ATOM 2027 N N . ASP B 1 118 ? 4.336 11.836 -5.547 1 98.44 118 ASP B N 1
ATOM 2028 C CA . ASP B 1 118 ? 2.91 11.961 -5.844 1 98.44 118 ASP B CA 1
ATOM 2029 C C . ASP B 1 118 ? 2.148 10.719 -5.387 1 98.44 118 ASP B C 1
ATOM 2031 O O . ASP B 1 118 ? 1.116 10.367 -5.965 1 98.44 118 ASP B O 1
ATOM 2035 N N . HIS B 1 119 ? 2.652 9.977 -4.418 1 98.75 119 HIS B N 1
ATOM 2036 C CA . HIS B 1 119 ? 1.874 8.969 -3.707 1 98.75 119 HIS B CA 1
ATOM 2037 C C . HIS B 1 119 ? 0.979 9.609 -2.65 1 98.75 119 HIS B C 1
ATOM 2039 O O . HIS B 1 119 ? 1.45 10.398 -1.825 1 98.75 119 HIS B O 1
ATOM 2045 N N . ALA B 1 120 ? -0.246 9.25 -2.654 1 98.75 120 ALA B N 1
ATOM 2046 C CA . ALA B 1 120 ? -1.216 9.93 -1.801 1 98.75 120 ALA B CA 1
ATOM 2047 C C . ALA B 1 120 ? -1.268 9.297 -0.413 1 98.75 120 ALA B C 1
ATOM 2049 O O . ALA B 1 120 ? -1.341 8.078 -0.285 1 98.75 120 ALA B O 1
ATOM 2050 N N . TRP B 1 121 ? -1.214 10.109 0.582 1 98.81 121 TRP B N 1
ATOM 2051 C CA . TRP B 1 121 ? -1.463 9.758 1.976 1 98.81 121 TRP B CA 1
ATOM 2052 C C . TRP B 1 121 ? -2.729 10.43 2.49 1 98.81 121 TRP B C 1
ATOM 2054 O O . TRP B 1 121 ? -2.85 11.656 2.438 1 98.81 121 TRP B O 1
ATOM 2064 N N . GLU B 1 122 ? -3.641 9.656 2.949 1 98.62 122 GLU B N 1
ATOM 2065 C CA . GLU B 1 122 ? -4.75 10.148 3.762 1 98.62 122 GLU B CA 1
ATOM 2066 C C . GLU B 1 122 ? -4.348 10.266 5.23 1 98.62 122 GLU B C 1
ATOM 2068 O O . GLU B 1 122 ? -3.834 9.32 5.82 1 98.62 122 GLU B O 1
ATOM 2073 N N . ILE B 1 123 ? -4.488 11.406 5.77 1 98.12 123 ILE B N 1
ATOM 2074 C CA . ILE B 1 123 ? -4.387 11.602 7.211 1 98.12 123 ILE B CA 1
ATOM 2075 C C . ILE B 1 123 ? -5.781 11.648 7.828 1 98.12 123 ILE B C 1
ATOM 2077 O O . ILE B 1 123 ? -6.57 12.547 7.523 1 98.12 123 ILE B O 1
ATOM 2081 N N . ALA B 1 124 ? -6.035 10.648 8.727 1 97 124 ALA B N 1
ATOM 2082 C CA . ALA B 1 124 ? -7.438 10.492 9.102 1 97 124 ALA B CA 1
ATOM 2083 C C . ALA B 1 124 ? -7.582 10.305 10.609 1 97 124 ALA B C 1
ATOM 2085 O O . ALA B 1 124 ? -6.695 9.742 11.258 1 97 124 ALA B O 1
ATOM 2086 N N . TRP B 1 125 ? -8.594 10.812 11.141 1 95.38 125 TRP B N 1
ATOM 2087 C CA . TRP B 1 125 ? -9.133 10.477 12.453 1 95.38 125 TRP B CA 1
ATOM 2088 C C . TRP B 1 125 ? -10.461 9.734 12.32 1 95.38 125 TRP B C 1
ATOM 2090 O O . TRP B 1 125 ? -11.422 10.258 11.742 1 95.38 125 TRP B O 1
ATOM 2100 N N . ASN B 1 126 ? -10.453 8.5 12.695 1 92 126 ASN B N 1
ATOM 2101 C CA . ASN B 1 126 ? -11.625 7.637 12.656 1 92 126 ASN B CA 1
ATOM 2102 C C . ASN B 1 126 ? -11.828 6.895 13.977 1 92 126 ASN B C 1
ATOM 2104 O O . ASN B 1 126 ? -11.219 5.848 14.203 1 92 126 ASN B O 1
ATOM 2108 N N . PRO B 1 127 ? -12.703 7.32 14.781 1 86.44 127 PRO B N 1
ATOM 2109 C CA . PRO B 1 127 ? -12.898 6.707 16.094 1 86.44 127 PRO B CA 1
ATOM 2110 C C . PRO B 1 127 ? -13.523 5.316 16.016 1 86.44 127 PRO B C 1
ATOM 2112 O O . PRO B 1 127 ? -13.484 4.559 16.984 1 86.44 127 PRO B O 1
ATOM 2115 N N . ALA B 1 128 ? -14.07 4.965 14.906 1 83 128 ALA B N 1
ATOM 2116 C CA . ALA B 1 128 ? -14.695 3.658 14.727 1 83 128 ALA B CA 1
ATOM 2117 C C . ALA B 1 128 ? -13.648 2.582 14.453 1 83 128 ALA B C 1
ATOM 2119 O O . ALA B 1 128 ? -13.938 1.387 14.531 1 83 128 ALA B O 1
ATOM 2120 N N . TRP B 1 129 ? -12.438 2.951 14.125 1 82.12 129 TRP B N 1
ATOM 2121 C CA . TRP B 1 129 ? -11.359 2.008 13.852 1 82.12 129 TRP B CA 1
ATOM 2122 C C . TRP B 1 129 ? -10.281 2.09 14.922 1 82.12 129 TRP B C 1
ATOM 2124 O O . TRP B 1 129 ? -9.328 2.863 14.797 1 82.12 129 TRP B O 1
ATOM 2134 N N . PRO B 1 130 ? -10.469 1.291 15.875 1 76.94 130 PRO B N 1
ATOM 2135 C CA . PRO B 1 130 ? -9.492 1.373 16.969 1 76.94 130 PRO B CA 1
ATOM 2136 C C . PRO B 1 130 ? -8.078 1.016 16.516 1 76.94 130 PRO B C 1
ATOM 2138 O O . PRO B 1 130 ? -7.895 0.171 15.641 1 76.94 130 PRO B O 1
ATOM 2141 N N . ILE B 1 131 ? -7.16 1.71 17.047 1 77.69 131 ILE B N 1
ATOM 2142 C CA . ILE B 1 131 ? -5.73 1.46 16.891 1 77.69 131 ILE B CA 1
ATOM 2143 C C . ILE B 1 131 ? -5.141 0.984 18.219 1 77.69 131 ILE B C 1
ATOM 2145 O O . ILE B 1 131 ? -5.312 1.636 19.25 1 77.69 131 ILE B O 1
ATOM 2149 N N . ASP B 1 132 ? -4.508 -0.174 18.141 1 78.38 132 ASP B N 1
ATOM 2150 C CA . ASP B 1 132 ? -3.936 -0.673 19.391 1 78.38 132 ASP B CA 1
ATOM 2151 C C . ASP B 1 132 ? -2.561 -0.061 19.641 1 78.38 132 ASP B C 1
ATOM 2153 O O . ASP B 1 132 ? -2.123 0.827 18.906 1 78.38 132 ASP B O 1
ATOM 2157 N N . ALA B 1 133 ? -1.959 -0.496 20.703 1 73.75 133 ALA B N 1
ATOM 2158 C CA . ALA B 1 133 ? -0.724 0.116 21.188 1 73.75 133 ALA B CA 1
ATOM 2159 C C . ALA B 1 133 ? 0.412 -0.081 20.188 1 73.75 133 ALA B C 1
ATOM 2161 O O . ALA B 1 133 ? 1.391 0.669 20.188 1 73.75 133 ALA B O 1
ATOM 2162 N N . GLU B 1 134 ? 0.237 -1.056 19.266 1 73.88 134 GLU B N 1
ATOM 2163 C CA . GLU B 1 134 ? 1.274 -1.353 18.281 1 73.88 134 GLU B CA 1
ATOM 2164 C C . GLU B 1 134 ? 0.934 -0.752 16.922 1 73.88 134 GLU B C 1
ATOM 2166 O O . GLU B 1 134 ? 1.612 -1.025 15.93 1 73.88 134 GLU B O 1
ATOM 2171 N N . GLY B 1 135 ? -0.156 -0.018 16.922 1 75.38 135 GLY B N 1
ATOM 2172 C CA . GLY B 1 135 ? -0.527 0.694 15.711 1 75.38 135 GLY B CA 1
ATOM 2173 C C . GLY B 1 135 ? -1.376 -0.136 14.766 1 75.38 135 GLY B C 1
ATOM 2174 O O . GLY B 1 135 ? -1.613 0.262 13.625 1 75.38 135 GLY B O 1
ATOM 2175 N N . ARG B 1 136 ? -1.84 -1.28 15.297 1 81.19 136 ARG B N 1
ATOM 2176 C CA . ARG B 1 136 ? -2.611 -2.168 14.438 1 81.19 136 ARG B CA 1
ATOM 2177 C C . ARG B 1 136 ? -4.082 -1.759 14.406 1 81.19 136 ARG B C 1
ATOM 2179 O O . ARG B 1 136 ? -4.648 -1.379 15.43 1 81.19 136 ARG B O 1
ATOM 2186 N N . VAL B 1 137 ? -4.539 -1.838 13.227 1 83.31 137 VAL B N 1
ATOM 2187 C CA . VAL B 1 137 ? -5.922 -1.432 13 1 83.31 137 VAL B CA 1
ATOM 2188 C C . VAL B 1 137 ? -6.785 -2.664 12.742 1 83.31 137 VAL B C 1
ATOM 2190 O O . VAL B 1 137 ? -6.406 -3.543 11.961 1 83.31 137 VAL B O 1
ATOM 2193 N N . THR B 1 138 ? -7.797 -2.699 13.422 1 82.44 138 THR B N 1
ATOM 2194 C CA . THR B 1 138 ? -8.781 -3.756 13.195 1 82.44 138 THR B CA 1
ATOM 2195 C C . THR B 1 138 ? -10.109 -3.166 12.75 1 82.44 138 THR B C 1
ATOM 2197 O O . THR B 1 138 ? -10.555 -2.146 13.281 1 82.44 138 THR B O 1
ATOM 2200 N N . PHE B 1 139 ? -10.656 -3.783 11.703 1 83.5 139 PHE B N 1
ATOM 2201 C CA . PHE B 1 139 ? -11.961 -3.344 11.234 1 83.5 139 PHE B CA 1
ATOM 2202 C C . PHE B 1 139 ? -13.055 -3.752 12.219 1 83.5 139 PHE B C 1
ATOM 2204 O O . PHE B 1 139 ? -13.117 -4.91 12.633 1 83.5 139 PHE B O 1
ATOM 2211 N N . ARG B 1 140 ? -13.688 -2.832 12.742 1 72.88 140 ARG B N 1
ATOM 2212 C CA . ARG B 1 140 ? -14.852 -3.143 13.562 1 72.88 140 ARG B CA 1
ATOM 2213 C C . ARG B 1 140 ? -16.141 -2.814 12.828 1 72.88 140 ARG B C 1
ATOM 2215 O O . ARG B 1 140 ? -16.328 -1.692 12.352 1 72.88 140 ARG B O 1
ATOM 2222 N N . ALA B 1 141 ? -16.922 -3.902 12.445 1 60.09 141 ALA B N 1
ATOM 2223 C CA . ALA B 1 141 ? -18.219 -3.711 11.789 1 60.09 141 ALA B CA 1
ATOM 2224 C C . ALA B 1 141 ? -19.156 -2.904 12.672 1 60.09 141 ALA B C 1
ATOM 2226 O O . ALA B 1 141 ? -19.094 -2.98 13.906 1 60.09 141 ALA B O 1
#